Protein AF-A0AAU5F6V3-F1 (afdb_monomer_lite)

pLDDT: mean 85.19, std 13.19, range [44.62, 97.62]

Sequence (241 aa):
MAASSRTREIYILALTTLASCAGSVGLTLALTSLPVVQSTATGNAGQAYGAAAAATSVVVLVYLARTFRHQGDEARLHREALQAQTAELSLQRKALEAQMAEITLQRETSQNQHKTTQRSAEAAVRARHIKLAEMAIDDPLLMQCWPDHETGTSADRRKQYMYCNLIISHHCMCHELGYFTDEEVEASLCHLFSNEIVRSFWEGTRAARARTTPHGGTMRKFYEIVELAYLRQLRGEGVAG

Radius of gyration: 52.52 Å; chains: 1; bounding box: 104×44×126 Å

Secondary structure (DSSP, 8-state):
--HHHHHHHHHHHHHHHHHHHHHHHHHHHHHHT-HHHHSS-SHHHHHHHHHHHHHHHHHHHHHHHHHHHHHHHHHHHHHHHHHHHHHHHHHHHHHHHHHHHHHHHHHHHHHHHHHHHHHHHHHHHHHHHHHHHHHHHH-HHHHTTSPPSSTT--HHHHHHHHHHHHHHHHHHHHHHTTSS-HHHHHHHHHHHTTSHHHHHHHHHHHHHHHHHS-SSSHHHHHHHHHHHHHHHHHTT-S---

Structure (mmCIF, N/CA/C/O backbone):
data_AF-A0AAU5F6V3-F1
#
_entry.id   AF-A0AAU5F6V3-F1
#
loop_
_atom_site.group_PDB
_atom_site.id
_atom_site.type_symbol
_atom_site.label_atom_id
_atom_site.label_alt_id
_atom_site.label_comp_id
_atom_site.label_asym_id
_atom_site.label_entity_id
_atom_site.label_seq_id
_atom_site.pdbx_PDB_ins_code
_atom_site.Cartn_x
_atom_site.Cartn_y
_atom_site.Cartn_z
_atom_site.occupancy
_atom_site.B_iso_or_equiv
_atom_site.auth_seq_id
_atom_site.auth_comp_id
_atom_site.auth_asym_id
_atom_site.auth_atom_id
_atom_site.pdbx_PDB_model_num
ATOM 1 N N . MET A 1 1 ? 26.935 -24.476 -51.915 1.00 49.41 1 MET A N 1
ATOM 2 C CA . MET A 1 1 ? 27.272 -24.176 -53.330 1.00 49.41 1 MET A CA 1
ATOM 3 C C . MET A 1 1 ? 28.104 -22.894 -53.534 1.00 49.41 1 MET A C 1
ATOM 5 O O . MET A 1 1 ? 28.439 -22.601 -54.670 1.00 49.41 1 MET A O 1
ATOM 9 N N . ALA A 1 2 ? 28.519 -22.158 -52.489 1.00 48.25 2 ALA A N 1
ATOM 10 C CA . ALA A 1 2 ? 29.306 -20.917 -52.635 1.00 48.25 2 ALA A CA 1
ATOM 11 C C . ALA A 1 2 ? 30.830 -21.116 -52.832 1.00 48.25 2 ALA A C 1
ATOM 13 O O . ALA A 1 2 ? 31.514 -20.211 -53.304 1.00 48.25 2 ALA A O 1
ATOM 14 N N . ALA A 1 3 ? 31.370 -22.296 -52.499 1.00 48.00 3 ALA A N 1
ATOM 15 C CA . ALA A 1 3 ? 32.811 -22.557 -52.559 1.00 48.00 3 ALA A CA 1
ATOM 16 C C . ALA A 1 3 ? 33.359 -22.609 -53.999 1.00 48.00 3 ALA A C 1
ATOM 18 O O . ALA A 1 3 ? 34.437 -22.082 -54.247 1.00 48.00 3 ALA A O 1
ATOM 19 N N . SER A 1 4 ? 32.606 -23.156 -54.967 1.00 58.69 4 SER A N 1
ATOM 20 C CA . SER A 1 4 ? 33.106 -23.322 -56.345 1.00 58.69 4 SER A CA 1
ATOM 21 C C . SER A 1 4 ? 33.231 -22.003 -57.116 1.00 58.69 4 SER A C 1
ATOM 23 O O . SER A 1 4 ? 34.066 -21.898 -58.013 1.00 58.69 4 SER A O 1
ATOM 25 N N . SER A 1 5 ? 32.458 -20.975 -56.742 1.00 62.38 5 SER A N 1
ATOM 26 C CA . SER A 1 5 ? 32.531 -19.643 -57.357 1.00 62.38 5 SER A CA 1
ATOM 27 C C . SER A 1 5 ? 33.830 -18.922 -56.997 1.00 62.38 5 SER A C 1
ATOM 29 O O . SER A 1 5 ? 34.519 -18.437 -57.890 1.00 62.38 5 SER A O 1
ATOM 31 N N . ARG A 1 6 ? 34.223 -18.926 -55.712 1.00 65.62 6 ARG A N 1
ATOM 32 C CA . ARG A 1 6 ? 35.489 -18.309 -55.270 1.00 65.62 6 ARG A CA 1
ATOM 33 C C . ARG A 1 6 ? 36.699 -19.023 -55.853 1.00 65.62 6 ARG A C 1
ATOM 35 O O . ARG A 1 6 ? 37.634 -18.368 -56.295 1.00 65.62 6 ARG A O 1
ATOM 42 N N . THR A 1 7 ? 36.678 -20.356 -55.908 1.00 72.38 7 THR A N 1
ATOM 43 C CA . THR A 1 7 ? 37.781 -21.122 -56.507 1.00 72.38 7 THR A CA 1
ATOM 44 C C . THR A 1 7 ? 37.938 -20.798 -57.990 1.00 72.38 7 THR A C 1
ATOM 46 O O . THR A 1 7 ? 39.056 -20.630 -58.464 1.00 72.38 7 THR A O 1
ATOM 49 N N . ARG A 1 8 ? 36.826 -20.642 -58.719 1.00 70.12 8 ARG A N 1
ATOM 50 C CA . ARG A 1 8 ? 36.834 -20.269 -60.137 1.00 70.12 8 ARG A CA 1
ATOM 51 C C . ARG A 1 8 ? 37.329 -18.838 -60.360 1.00 70.12 8 ARG A C 1
ATOM 53 O O . ARG A 1 8 ? 38.094 -18.617 -61.292 1.00 70.12 8 ARG A O 1
ATOM 60 N N . GLU A 1 9 ? 36.953 -17.889 -59.506 1.00 72.44 9 GLU A N 1
ATOM 61 C CA . GLU A 1 9 ? 37.461 -16.512 -59.578 1.00 72.44 9 GLU A CA 1
ATOM 62 C C . GLU A 1 9 ? 38.963 -16.431 -59.296 1.00 72.44 9 GLU A C 1
ATOM 64 O O . GLU A 1 9 ? 39.685 -15.789 -60.057 1.00 72.44 9 GLU A O 1
ATOM 69 N N . ILE A 1 10 ? 39.451 -17.147 -58.278 1.00 73.69 10 ILE A N 1
ATOM 70 C CA . ILE A 1 10 ? 40.886 -17.242 -57.970 1.00 73.69 10 ILE A CA 1
ATOM 71 C C . ILE A 1 10 ? 41.649 -17.864 -59.145 1.00 73.69 10 ILE A C 1
ATOM 73 O O . ILE A 1 10 ? 42.718 -17.381 -59.510 1.00 73.69 10 ILE A O 1
ATOM 77 N N . TYR A 1 11 ? 41.091 -18.901 -59.776 1.00 77.00 11 TYR A N 1
ATOM 78 C CA . TYR A 1 11 ? 41.731 -19.574 -60.906 1.00 77.00 11 TYR A CA 1
ATOM 79 C C . TYR A 1 11 ? 41.810 -18.679 -62.147 1.00 77.00 11 TYR A C 1
ATOM 81 O O . TYR A 1 11 ? 42.851 -18.610 -62.795 1.00 77.00 11 TYR A O 1
ATOM 89 N N . ILE A 1 12 ? 40.734 -17.946 -62.453 1.00 75.25 12 ILE A N 1
ATOM 90 C CA . ILE A 1 12 ? 40.713 -16.979 -63.557 1.00 75.25 12 ILE A CA 1
ATOM 91 C C . ILE A 1 12 ? 41.728 -15.861 -63.294 1.00 75.25 12 ILE A C 1
ATOM 93 O O . ILE A 1 12 ? 42.479 -15.508 -64.197 1.00 75.25 12 ILE A O 1
ATOM 97 N N . LEU A 1 13 ? 41.811 -15.363 -62.057 1.00 68.62 13 LEU A N 1
ATOM 98 C CA . LEU A 1 13 ? 42.765 -14.323 -61.665 1.00 68.62 13 LEU A CA 1
ATOM 99 C C . LEU A 1 13 ? 44.224 -14.779 -61.750 1.00 68.62 13 LEU A C 1
ATOM 101 O O . LEU A 1 13 ? 45.073 -14.047 -62.266 1.00 68.62 13 LEU A O 1
ATOM 105 N N . ALA A 1 14 ? 44.519 -15.994 -61.287 1.00 74.19 14 ALA A N 1
ATOM 106 C CA . ALA A 1 14 ? 45.847 -16.583 -61.400 1.00 74.19 14 ALA A CA 1
ATOM 107 C C . ALA A 1 14 ? 46.248 -16.748 -62.872 1.00 74.19 14 ALA A C 1
ATOM 109 O O . ALA A 1 14 ? 47.355 -16.370 -63.255 1.00 74.19 14 ALA A O 1
ATOM 110 N N . LEU A 1 15 ? 45.325 -17.227 -63.711 1.00 76.94 15 LEU A N 1
ATOM 111 C CA . LEU A 1 15 ? 45.556 -17.429 -65.138 1.00 76.94 15 LEU A CA 1
ATOM 112 C C . LEU A 1 15 ? 45.794 -16.104 -65.877 1.00 76.94 15 LEU A C 1
ATOM 114 O O . LEU A 1 15 ? 46.731 -16.010 -66.665 1.00 76.94 15 LEU A O 1
ATOM 118 N N . THR A 1 16 ? 45.000 -15.062 -65.607 1.00 73.56 16 THR A N 1
ATOM 119 C CA . THR A 1 16 ? 45.182 -13.747 -66.246 1.00 73.56 16 THR A CA 1
ATOM 120 C C . THR A 1 16 ? 46.477 -13.071 -65.810 1.00 73.56 16 THR A C 1
ATOM 122 O O . THR A 1 16 ? 47.137 -12.430 -66.624 1.00 73.56 16 THR A O 1
ATOM 125 N N . THR A 1 17 ? 46.875 -13.245 -64.547 1.00 72.50 17 THR A N 1
ATOM 126 C CA . THR A 1 17 ? 48.132 -12.690 -64.024 1.00 72.50 17 THR A CA 1
ATOM 127 C C . THR A 1 17 ? 49.332 -13.410 -64.635 1.00 72.50 17 THR A C 1
ATOM 129 O O . THR A 1 17 ? 50.237 -12.760 -65.150 1.00 72.50 17 THR A O 1
ATOM 132 N N . LEU A 1 18 ? 49.302 -14.747 -64.683 1.00 76.75 18 LEU A N 1
ATOM 133 C CA . LEU A 1 18 ? 50.328 -15.554 -65.348 1.00 76.75 18 LEU A CA 1
ATOM 134 C C . LEU A 1 18 ? 50.429 -15.239 -66.841 1.00 76.75 18 LEU A C 1
ATOM 136 O O . LEU A 1 18 ? 51.535 -15.078 -67.345 1.00 76.75 18 LEU A O 1
ATOM 140 N N . ALA A 1 19 ? 49.300 -15.090 -67.537 1.00 73.50 19 ALA A N 1
ATOM 141 C CA . ALA A 1 19 ? 49.282 -14.717 -68.948 1.00 73.50 19 ALA A CA 1
ATOM 142 C C . ALA A 1 19 ? 49.849 -13.307 -69.177 1.00 73.50 19 ALA A C 1
ATOM 144 O O . ALA A 1 19 ? 50.599 -13.100 -70.127 1.00 73.50 19 ALA A O 1
ATOM 145 N N . SER A 1 20 ? 49.559 -12.350 -68.290 1.00 69.62 20 SER A N 1
ATOM 146 C CA . SER A 1 20 ? 50.124 -10.998 -68.366 1.00 69.62 20 SER A CA 1
ATOM 147 C C . SER A 1 20 ? 51.629 -10.979 -68.079 1.00 69.62 20 SER A C 1
ATOM 149 O O . SER A 1 20 ? 52.356 -10.252 -68.752 1.00 69.62 20 SER A O 1
ATOM 151 N N . CYS A 1 21 ? 52.108 -11.769 -67.112 1.00 70.50 21 CYS A N 1
ATOM 152 C CA . CYS A 1 21 ? 53.537 -11.909 -66.813 1.00 70.50 21 CYS A CA 1
ATOM 153 C C . CYS A 1 21 ? 54.284 -12.638 -67.939 1.00 70.50 21 CYS A C 1
ATOM 155 O O . CYS A 1 21 ? 55.361 -12.216 -68.345 1.00 70.50 21 CYS A O 1
ATOM 157 N N . ALA A 1 22 ? 53.706 -13.707 -68.486 1.00 73.69 22 ALA A N 1
ATOM 158 C CA . ALA A 1 22 ? 54.277 -14.422 -69.623 1.00 73.69 22 ALA A CA 1
ATOM 159 C C . ALA A 1 22 ? 54.278 -13.550 -70.887 1.00 73.69 22 ALA A C 1
ATOM 161 O O . ALA A 1 22 ? 55.249 -13.559 -71.637 1.00 73.69 22 ALA A O 1
ATOM 162 N N . GLY A 1 23 ? 53.226 -12.753 -71.094 1.00 71.06 23 GLY A N 1
ATOM 163 C CA . GLY A 1 23 ? 53.129 -11.791 -72.187 1.00 71.06 23 GLY A CA 1
ATOM 164 C C . GLY A 1 23 ? 54.165 -10.673 -72.082 1.00 71.06 23 GLY A C 1
ATOM 165 O O . GLY A 1 23 ? 54.797 -10.348 -73.082 1.00 71.06 23 GLY A O 1
ATOM 166 N N . SER A 1 24 ? 54.407 -10.122 -70.888 1.00 66.12 24 SER A N 1
ATOM 167 C CA 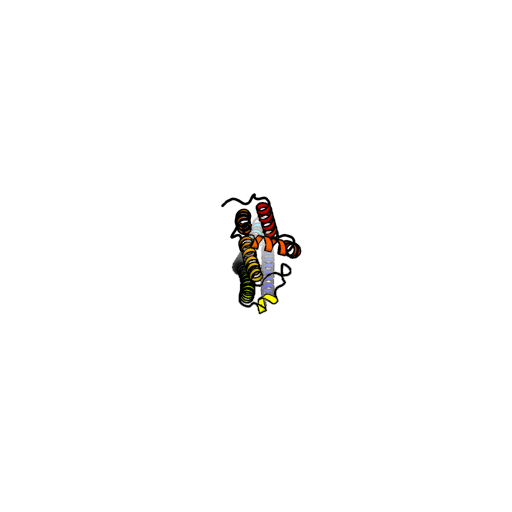. SER A 1 24 ? 55.431 -9.086 -70.699 1.00 66.12 24 SER A CA 1
ATOM 168 C C . SER A 1 24 ? 56.848 -9.635 -70.863 1.00 66.12 24 SER A C 1
ATOM 170 O O . SER A 1 24 ? 57.672 -9.002 -71.523 1.00 66.12 24 SER A O 1
ATOM 172 N N . VAL A 1 25 ? 57.126 -10.835 -70.344 1.00 71.31 25 VAL A N 1
ATOM 173 C CA . VAL A 1 25 ? 58.413 -11.525 -70.531 1.00 71.31 25 VAL A CA 1
ATOM 174 C C . VAL A 1 25 ? 58.622 -11.897 -71.999 1.00 71.31 25 VAL A C 1
ATOM 176 O O . VAL A 1 25 ? 59.688 -11.633 -72.547 1.00 71.31 25 VAL A O 1
ATOM 179 N N . GLY A 1 26 ? 57.599 -12.439 -72.662 1.00 72.19 26 GLY A N 1
ATOM 180 C CA . GLY A 1 26 ? 57.640 -12.798 -74.079 1.00 72.19 26 GLY A CA 1
ATOM 181 C C . GLY A 1 26 ? 57.834 -11.586 -74.988 1.00 72.19 26 GLY A C 1
ATOM 182 O O . GLY A 1 26 ? 58.654 -11.634 -75.899 1.00 72.19 26 GLY A O 1
ATOM 183 N N . LEU A 1 27 ? 57.154 -10.473 -74.702 1.00 67.94 27 LEU A N 1
ATOM 184 C CA . LEU A 1 27 ? 57.324 -9.214 -75.427 1.00 67.94 27 LEU A CA 1
ATOM 185 C C . LEU A 1 27 ? 58.722 -8.622 -75.204 1.00 67.94 27 LEU A C 1
ATOM 187 O O . LEU A 1 27 ? 59.348 -8.163 -76.154 1.00 67.94 27 LEU A O 1
ATOM 191 N N . THR A 1 28 ? 59.240 -8.686 -73.973 1.00 66.94 28 THR A N 1
ATOM 192 C CA . THR A 1 28 ? 60.604 -8.237 -73.650 1.00 66.94 28 THR A CA 1
ATOM 193 C C . THR A 1 28 ? 61.642 -9.073 -74.403 1.00 66.94 28 THR A C 1
ATOM 195 O O . THR A 1 28 ? 62.516 -8.515 -75.061 1.00 66.94 28 THR A O 1
ATOM 198 N N . LEU A 1 29 ? 61.504 -10.403 -74.391 1.00 67.00 29 LEU A N 1
ATOM 199 C CA . LEU A 1 29 ? 62.387 -11.318 -75.118 1.00 67.00 29 LEU A CA 1
ATOM 200 C C . LEU A 1 29 ? 62.318 -11.097 -76.636 1.00 67.00 29 LEU A C 1
ATOM 202 O O . LEU A 1 29 ? 63.359 -10.970 -77.283 1.00 67.00 29 LEU A O 1
ATOM 206 N N . ALA A 1 30 ? 61.113 -10.967 -77.198 1.00 66.25 30 ALA A N 1
ATOM 207 C CA . ALA A 1 30 ? 60.911 -10.697 -78.619 1.00 66.25 30 ALA A CA 1
ATOM 208 C C . ALA A 1 30 ? 61.572 -9.377 -79.046 1.00 66.25 30 ALA A C 1
ATOM 210 O O . ALA A 1 30 ? 62.308 -9.349 -80.033 1.00 66.25 30 ALA A O 1
ATOM 211 N N . LEU A 1 31 ? 61.401 -8.307 -78.263 1.00 60.41 31 LEU A N 1
ATOM 212 C CA . LEU A 1 31 ? 62.012 -7.003 -78.533 1.00 60.41 31 LEU A CA 1
ATOM 213 C C . LEU A 1 31 ? 63.547 -7.031 -78.421 1.00 60.41 31 LEU A C 1
ATOM 215 O O . LEU A 1 31 ? 64.216 -6.354 -79.198 1.00 60.41 31 LEU A O 1
ATOM 219 N N . THR A 1 32 ? 64.122 -7.847 -77.526 1.00 63.75 32 THR A N 1
ATOM 220 C CA . THR A 1 32 ? 65.589 -8.016 -77.413 1.00 63.75 32 THR A CA 1
ATOM 221 C C . THR A 1 32 ? 66.213 -8.890 -78.504 1.00 63.75 32 THR A C 1
ATOM 223 O O . THR A 1 32 ? 67.419 -8.808 -78.734 1.00 63.75 32 THR A O 1
ATOM 226 N N . SER A 1 33 ? 65.407 -9.713 -79.182 1.00 63.00 33 SER A N 1
ATOM 227 C CA . SER A 1 33 ? 65.861 -10.630 -80.238 1.00 63.00 33 SER A CA 1
ATOM 228 C C . SER A 1 33 ? 65.895 -10.010 -81.643 1.00 63.00 33 SER A C 1
ATOM 230 O O . SER A 1 33 ? 66.400 -10.632 -82.575 1.00 63.00 33 SER A O 1
ATOM 232 N N . LEU A 1 34 ? 65.388 -8.780 -81.812 1.00 62.56 34 LEU A N 1
ATOM 233 C CA . LEU A 1 34 ? 65.389 -8.076 -83.095 1.00 62.56 34 LEU A CA 1
ATOM 234 C C . LEU A 1 34 ? 66.753 -7.397 -83.357 1.00 62.56 34 LEU A C 1
ATOM 236 O O . LEU A 1 34 ? 67.140 -6.490 -82.614 1.00 62.56 34 LEU A O 1
ATOM 240 N N . PRO A 1 35 ? 67.468 -7.747 -84.445 1.00 55.09 35 PRO A N 1
ATOM 241 C CA . PRO A 1 35 ? 68.826 -7.255 -84.713 1.00 55.09 35 PRO A CA 1
ATOM 242 C C . PRO A 1 35 ? 68.909 -5.740 -84.989 1.00 55.09 35 PRO A C 1
ATOM 244 O O . PRO A 1 35 ? 69.965 -5.143 -84.808 1.00 55.09 35 PRO A O 1
ATOM 247 N N . VAL A 1 36 ? 67.791 -5.091 -85.343 1.00 54.03 36 VAL A N 1
ATOM 248 C CA . VAL A 1 36 ? 67.688 -3.626 -85.530 1.00 54.03 36 VAL A CA 1
ATOM 249 C C . VAL A 1 36 ? 67.822 -2.848 -84.210 1.00 54.03 36 VAL A C 1
ATOM 251 O O . VAL A 1 36 ? 68.234 -1.693 -84.214 1.00 54.03 36 VAL A O 1
ATOM 254 N N . VAL A 1 37 ? 67.517 -3.466 -83.063 1.00 52.56 37 VAL A N 1
ATOM 255 C CA . VAL A 1 37 ? 67.597 -2.811 -81.742 1.00 52.56 37 VAL A CA 1
ATOM 256 C C . VAL A 1 37 ? 69.012 -2.887 -81.156 1.00 52.56 37 VAL A C 1
ATOM 258 O O . VAL A 1 37 ? 69.401 -2.023 -80.374 1.00 52.56 37 VAL A O 1
ATOM 261 N N . GLN A 1 38 ? 69.810 -3.880 -81.561 1.00 55.75 38 GLN A N 1
ATOM 262 C CA . GLN A 1 38 ? 71.174 -4.075 -81.058 1.00 55.75 38 GLN A CA 1
ATOM 263 C C . GLN A 1 38 ? 72.212 -3.150 -81.719 1.00 55.75 38 GLN A C 1
ATOM 265 O O . GLN A 1 38 ? 73.246 -2.888 -81.109 1.00 55.75 38 GLN A O 1
ATOM 270 N N . SER A 1 39 ? 71.958 -2.626 -82.929 1.00 53.47 39 SER A N 1
ATOM 271 C CA . SER A 1 39 ? 72.959 -1.853 -83.690 1.00 53.47 39 SER A CA 1
ATOM 272 C C . SER A 1 39 ? 72.880 -0.328 -83.534 1.00 53.47 39 SER A C 1
ATOM 274 O O . SER A 1 39 ? 73.741 0.375 -84.057 1.00 53.47 39 SER A O 1
ATOM 276 N N . THR A 1 40 ? 71.887 0.214 -82.823 1.00 46.09 40 THR A N 1
ATOM 277 C CA . THR A 1 40 ? 71.753 1.663 -82.579 1.00 46.09 40 THR A CA 1
ATOM 278 C C . THR A 1 40 ? 71.613 1.958 -81.091 1.00 46.09 40 THR A C 1
ATOM 280 O O . THR A 1 40 ? 70.584 1.671 -80.485 1.00 46.09 40 THR A O 1
ATOM 283 N N . ALA A 1 41 ? 72.688 2.525 -80.538 1.00 50.91 41 ALA A N 1
ATOM 284 C CA . ALA A 1 41 ? 72.817 3.260 -79.281 1.00 50.91 41 ALA A CA 1
ATOM 285 C C . ALA A 1 41 ? 71.529 3.440 -78.448 1.00 50.91 41 ALA A C 1
ATOM 287 O O . ALA A 1 41 ? 70.650 4.197 -78.844 1.00 50.91 41 ALA A O 1
ATOM 288 N N . THR A 1 42 ? 71.480 2.765 -77.289 1.00 55.16 42 THR A N 1
ATOM 289 C CA . THR A 1 42 ? 70.898 3.137 -75.968 1.00 55.16 42 THR A CA 1
ATOM 290 C C . THR A 1 42 ? 69.495 3.777 -75.832 1.00 55.16 42 THR A C 1
ATOM 292 O O . THR A 1 42 ? 68.891 3.615 -74.775 1.00 55.16 42 THR A O 1
ATOM 295 N N . GLY A 1 43 ? 68.914 4.433 -76.839 1.00 55.47 43 GLY A N 1
ATOM 296 C CA . GLY A 1 43 ? 67.607 5.103 -76.784 1.00 55.47 43 GLY A CA 1
ATOM 297 C C . GLY A 1 43 ? 66.394 4.190 -77.013 1.00 55.47 43 GLY A C 1
ATOM 298 O O . GLY A 1 43 ? 65.357 4.382 -76.381 1.00 55.47 43 GLY A O 1
ATOM 299 N N . ASN A 1 44 ? 66.515 3.153 -77.851 1.00 60.41 44 ASN A N 1
ATOM 300 C CA . ASN A 1 44 ? 65.373 2.300 -78.231 1.00 60.41 44 ASN A CA 1
ATOM 301 C C . ASN A 1 44 ? 65.016 1.233 -77.179 1.00 60.41 44 ASN A C 1
ATOM 303 O O . ASN A 1 44 ? 63.846 0.886 -77.019 1.00 60.41 44 ASN A O 1
ATOM 307 N N . ALA A 1 45 ? 65.993 0.751 -76.404 1.00 62.16 45 ALA A N 1
ATOM 308 C CA . ALA A 1 45 ? 65.738 -0.190 -75.311 1.00 62.16 45 ALA A CA 1
ATOM 309 C C . ALA A 1 45 ? 64.874 0.447 -74.206 1.00 62.16 45 ALA A C 1
ATOM 311 O O . ALA A 1 45 ? 63.937 -0.179 -73.714 1.00 62.16 45 ALA A O 1
ATOM 312 N N . GLY A 1 46 ? 65.123 1.719 -73.870 1.00 63.97 46 GLY A N 1
ATOM 313 C CA . GLY A 1 46 ? 64.326 2.457 -72.886 1.00 63.97 46 GLY A CA 1
ATOM 314 C C . GLY A 1 46 ? 62.852 2.598 -73.282 1.00 63.97 46 GLY A C 1
ATOM 315 O O . GLY A 1 46 ? 61.975 2.479 -72.429 1.00 63.97 46 GLY A O 1
ATOM 316 N N . GLN A 1 47 ? 62.560 2.769 -74.576 1.00 70.19 47 GLN A N 1
ATOM 317 C CA . GLN A 1 47 ? 61.184 2.847 -75.080 1.00 70.19 47 GLN A CA 1
ATOM 318 C C . GLN A 1 47 ? 60.452 1.499 -75.007 1.00 70.19 47 GLN A C 1
ATOM 320 O O . GLN A 1 47 ? 59.287 1.461 -74.616 1.00 70.19 47 GLN A O 1
ATOM 325 N N . ALA A 1 48 ? 61.136 0.391 -75.311 1.00 71.56 48 ALA A N 1
ATOM 326 C CA . ALA A 1 48 ? 60.586 -0.959 -75.180 1.00 71.56 48 ALA A CA 1
ATOM 327 C C . ALA A 1 48 ? 60.244 -1.310 -73.720 1.00 71.56 48 ALA A C 1
ATOM 329 O O . ALA A 1 48 ? 59.136 -1.768 -73.433 1.00 71.56 48 ALA A O 1
ATOM 330 N N . TYR A 1 49 ? 61.158 -1.031 -72.784 1.00 72.94 49 TYR A N 1
ATOM 331 C CA . TYR A 1 49 ? 60.899 -1.223 -71.353 1.00 72.94 49 TYR A CA 1
ATOM 332 C C . TYR A 1 49 ? 59.796 -0.291 -70.836 1.00 72.94 49 TYR A C 1
ATOM 334 O O . TYR A 1 49 ? 58.947 -0.726 -70.059 1.00 72.94 49 TYR A O 1
ATOM 342 N N . GLY A 1 50 ? 59.750 0.960 -71.308 1.00 74.25 50 GLY A N 1
ATOM 343 C CA . GLY A 1 50 ? 58.676 1.903 -70.990 1.00 74.25 50 GLY A CA 1
ATOM 344 C C . GLY A 1 50 ? 57.302 1.426 -71.472 1.00 74.25 50 GLY A C 1
ATOM 345 O O . GLY A 1 50 ? 56.332 1.494 -70.719 1.00 74.25 50 GLY A O 1
ATOM 346 N N . ALA A 1 51 ? 57.218 0.871 -72.686 1.00 75.25 51 ALA A N 1
ATOM 347 C CA . ALA A 1 51 ? 55.981 0.317 -73.236 1.00 75.25 51 ALA A CA 1
ATOM 348 C C . ALA A 1 51 ? 55.511 -0.934 -72.472 1.00 75.25 51 ALA A C 1
ATOM 350 O O . ALA A 1 51 ? 54.327 -1.056 -72.154 1.00 75.25 51 ALA A O 1
ATOM 351 N N . ALA A 1 52 ? 56.430 -1.837 -72.116 1.00 73.94 52 ALA A N 1
ATOM 352 C CA . ALA A 1 52 ? 56.112 -3.019 -71.314 1.00 73.94 52 ALA A CA 1
ATOM 353 C C . ALA A 1 52 ? 55.649 -2.647 -69.891 1.00 73.94 52 ALA A C 1
ATOM 355 O O . ALA A 1 52 ? 54.656 -3.192 -69.407 1.00 73.94 52 ALA A O 1
ATOM 356 N N . ALA A 1 53 ? 56.313 -1.683 -69.244 1.00 77.06 53 ALA A N 1
ATOM 357 C CA . ALA A 1 53 ? 55.925 -1.171 -67.928 1.00 77.06 53 ALA A CA 1
ATOM 358 C C . ALA A 1 53 ? 54.575 -0.432 -67.952 1.00 77.06 53 ALA A C 1
ATOM 360 O O . ALA A 1 53 ? 53.787 -0.536 -67.009 1.00 77.06 53 ALA A O 1
ATOM 361 N N . ALA A 1 54 ? 54.270 0.285 -69.038 1.00 78.69 54 ALA A N 1
ATOM 362 C CA . ALA A 1 54 ? 52.966 0.912 -69.229 1.00 78.69 54 ALA A CA 1
ATOM 363 C C . ALA A 1 54 ? 51.854 -0.140 -69.372 1.00 78.69 54 ALA A C 1
ATOM 365 O O . ALA A 1 54 ? 50.816 -0.028 -68.720 1.00 78.69 54 ALA A O 1
ATOM 366 N N . ALA A 1 55 ? 52.083 -1.200 -70.155 1.00 77.00 55 ALA A N 1
ATOM 367 C CA . ALA A 1 55 ? 51.109 -2.274 -70.341 1.00 77.00 55 ALA A CA 1
ATOM 368 C C . ALA A 1 55 ? 50.798 -3.020 -69.030 1.00 77.00 55 ALA A C 1
ATOM 370 O O . ALA A 1 55 ? 49.631 -3.255 -68.715 1.00 77.00 55 ALA A O 1
ATOM 371 N N . THR A 1 56 ? 51.814 -3.339 -68.222 1.00 80.00 56 THR A N 1
ATOM 372 C CA . THR A 1 56 ? 51.605 -3.987 -66.916 1.00 80.00 56 THR A CA 1
ATOM 373 C C . THR A 1 56 ? 50.924 -3.058 -65.912 1.00 80.00 56 THR A C 1
ATOM 375 O O . THR A 1 56 ? 50.035 -3.499 -65.184 1.00 80.00 56 THR A O 1
ATOM 378 N N . SER A 1 57 ? 51.260 -1.764 -65.916 1.00 83.94 57 SER A N 1
ATOM 379 C CA . SER A 1 57 ? 50.606 -0.763 -65.061 1.00 83.94 57 SER A CA 1
ATOM 380 C C . SER A 1 57 ? 49.111 -0.647 -65.358 1.00 83.94 57 SER A C 1
ATOM 382 O O . SER A 1 57 ? 48.303 -0.588 -64.433 1.00 83.94 57 SER A O 1
ATOM 384 N N . VAL A 1 58 ? 48.718 -0.686 -66.636 1.00 84.38 58 VAL A N 1
ATOM 385 C CA . VAL A 1 58 ? 47.301 -0.677 -67.037 1.00 84.38 58 VAL A CA 1
ATOM 386 C C . VAL A 1 58 ? 46.563 -1.902 -66.493 1.00 84.38 58 VAL A C 1
ATOM 388 O O . VAL A 1 58 ? 45.475 -1.760 -65.935 1.00 84.38 58 VAL A O 1
ATOM 391 N N . VAL A 1 59 ? 47.155 -3.097 -66.582 1.00 81.69 59 VAL A N 1
ATOM 392 C CA . VAL A 1 59 ? 46.551 -4.330 -66.043 1.00 81.69 59 VAL A CA 1
ATOM 393 C C . VAL A 1 59 ? 46.3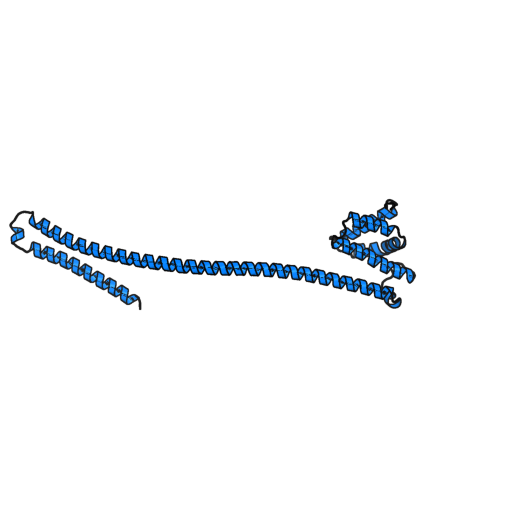89 -4.254 -64.521 1.00 81.69 59 VAL A C 1
ATOM 395 O O . VAL A 1 59 ? 45.320 -4.580 -63.999 1.00 81.69 59 VAL A O 1
ATOM 398 N N . VAL A 1 60 ? 47.408 -3.766 -63.807 1.00 85.94 60 VAL A N 1
ATOM 399 C CA . VAL A 1 60 ? 47.354 -3.569 -62.348 1.00 85.94 60 VAL A CA 1
ATOM 400 C C . VAL A 1 60 ? 46.264 -2.566 -61.966 1.00 85.94 60 VAL A C 1
ATOM 402 O O . VAL A 1 60 ? 45.495 -2.829 -61.042 1.00 85.94 60 VAL A O 1
ATOM 405 N N . LEU A 1 61 ? 46.131 -1.452 -62.691 1.00 88.44 61 LEU A N 1
ATOM 406 C CA . LEU A 1 61 ? 45.092 -0.452 -62.432 1.00 88.44 61 LEU A CA 1
ATOM 407 C C . LEU A 1 61 ? 43.681 -0.999 -62.667 1.00 88.44 61 LEU A C 1
ATOM 409 O O . LEU A 1 61 ? 42.793 -0.741 -61.857 1.00 88.44 61 LEU A O 1
ATOM 413 N N . VAL A 1 62 ? 43.467 -1.793 -63.721 1.00 86.50 62 VAL A N 1
ATOM 414 C CA . VAL A 1 62 ? 42.175 -2.457 -63.970 1.00 86.50 62 VAL A CA 1
ATOM 415 C C . VAL A 1 62 ? 41.841 -3.436 -62.840 1.00 86.50 62 VAL A C 1
ATOM 417 O O . VAL A 1 62 ? 40.698 -3.475 -62.375 1.00 86.50 62 VAL A O 1
ATOM 420 N N . TYR A 1 63 ? 42.828 -4.192 -62.356 1.00 84.88 63 TYR A N 1
ATOM 421 C CA . TYR A 1 63 ? 42.646 -5.113 -61.236 1.00 84.88 63 TYR A CA 1
ATOM 422 C C . TYR A 1 63 ? 42.335 -4.386 -59.921 1.00 84.88 63 TYR A C 1
ATOM 424 O O . TYR A 1 63 ? 41.388 -4.753 -59.220 1.00 84.88 63 TYR A O 1
ATOM 432 N N . LEU A 1 64 ? 43.074 -3.321 -59.605 1.00 91.88 64 LEU A N 1
ATOM 433 C CA . LEU A 1 64 ? 42.812 -2.482 -58.435 1.00 91.88 64 LEU A CA 1
ATOM 434 C C . LEU A 1 64 ? 41.426 -1.841 -58.522 1.00 91.88 64 LEU A C 1
ATOM 436 O O . LEU A 1 64 ? 40.662 -1.919 -57.565 1.00 91.88 64 LEU A O 1
ATOM 440 N N . ALA A 1 65 ? 41.048 -1.297 -59.681 1.00 90.50 65 ALA A N 1
ATOM 441 C CA . ALA A 1 65 ? 39.721 -0.730 -59.900 1.00 90.50 65 ALA A CA 1
ATOM 442 C C . ALA A 1 65 ? 38.610 -1.773 -59.695 1.00 90.50 65 ALA A C 1
ATOM 444 O O . ALA A 1 65 ? 37.600 -1.482 -59.054 1.00 90.50 65 ALA A O 1
ATOM 445 N N . ARG A 1 66 ? 38.795 -3.007 -60.183 1.00 90.88 66 ARG A N 1
ATOM 446 C CA . ARG A 1 66 ? 37.849 -4.108 -59.947 1.00 90.88 66 ARG A CA 1
ATOM 447 C C . ARG A 1 66 ? 37.766 -4.473 -58.464 1.00 90.88 66 ARG A C 1
ATOM 449 O O . ARG A 1 66 ? 36.663 -4.645 -57.953 1.00 90.88 66 ARG A O 1
ATOM 456 N N . THR A 1 67 ? 38.905 -4.549 -57.782 1.00 90.81 67 THR A N 1
ATOM 457 C CA . THR A 1 67 ? 38.983 -4.883 -56.353 1.00 90.81 67 THR A CA 1
ATOM 458 C C . THR A 1 67 ? 38.308 -3.813 -55.498 1.00 90.81 67 THR A C 1
ATOM 460 O O . THR A 1 67 ? 37.499 -4.150 -54.640 1.00 90.81 67 THR A O 1
ATOM 463 N N . PHE A 1 68 ? 38.533 -2.528 -55.784 1.00 93.44 68 PHE A N 1
ATOM 464 C CA . PHE A 1 68 ? 37.861 -1.430 -55.086 1.00 93.44 68 PHE A CA 1
ATOM 465 C C . PHE A 1 68 ? 36.347 -1.425 -55.313 1.00 93.44 68 PHE A C 1
ATOM 467 O O . PHE A 1 68 ? 35.595 -1.172 -54.375 1.00 93.44 68 PHE A O 1
ATOM 474 N N . ARG A 1 69 ? 35.875 -1.739 -56.528 1.00 90.62 69 ARG A N 1
ATOM 475 C CA . ARG A 1 69 ? 34.430 -1.869 -56.793 1.00 90.62 69 ARG A CA 1
ATOM 476 C C . ARG A 1 69 ? 33.826 -3.036 -56.017 1.00 90.62 69 ARG A C 1
ATOM 478 O O . ARG A 1 69 ? 32.787 -2.862 -55.392 1.00 90.62 69 ARG A O 1
ATOM 485 N N . HIS A 1 70 ? 34.511 -4.178 -55.996 1.00 90.56 70 HIS A N 1
ATOM 486 C CA . HIS A 1 70 ? 34.075 -5.348 -55.238 1.00 90.56 70 HIS A CA 1
ATOM 487 C C . HIS A 1 70 ? 34.013 -5.068 -53.728 1.00 90.56 70 HIS A C 1
ATOM 489 O O . HIS A 1 70 ? 32.985 -5.310 -53.103 1.00 90.56 70 HIS A O 1
ATOM 495 N N . GLN A 1 71 ? 35.060 -4.460 -53.162 1.00 92.00 71 GLN A N 1
ATOM 496 C CA . GLN A 1 71 ? 35.084 -4.039 -51.757 1.00 92.00 71 GLN A CA 1
ATOM 497 C C . GLN A 1 71 ? 34.003 -2.995 -51.444 1.00 92.00 71 GLN A C 1
ATOM 499 O O . GLN A 1 71 ? 33.409 -3.018 -50.368 1.00 92.00 71 GLN A O 1
ATOM 504 N N . GLY A 1 72 ? 33.719 -2.088 -52.384 1.00 93.81 72 GLY A N 1
ATOM 505 C CA . GLY A 1 72 ? 32.646 -1.105 -52.253 1.00 93.81 72 GLY A CA 1
ATOM 506 C C . GLY A 1 72 ? 31.259 -1.745 -52.165 1.00 93.81 72 GLY A C 1
ATOM 507 O O . GLY A 1 72 ? 30.445 -1.325 -51.339 1.00 93.81 72 GLY A O 1
ATOM 508 N N . ASP A 1 73 ? 31.001 -2.777 -52.973 1.00 93.88 73 ASP A N 1
ATOM 509 C CA . ASP A 1 73 ? 29.747 -3.533 -52.936 1.00 93.88 73 ASP A CA 1
ATOM 510 C C . ASP A 1 73 ? 29.615 -4.361 -51.647 1.00 93.88 73 ASP A C 1
ATOM 512 O O . ASP A 1 73 ? 28.565 -4.304 -51.004 1.00 93.88 73 ASP A O 1
ATOM 516 N N . GLU A 1 74 ? 30.672 -5.049 -51.199 1.00 94.25 74 GLU A N 1
ATOM 517 C CA . GLU A 1 74 ? 30.667 -5.767 -49.911 1.00 94.25 74 GLU A CA 1
ATOM 518 C C . GLU A 1 74 ? 30.420 -4.814 -48.731 1.00 94.25 74 GLU A C 1
ATOM 520 O O . GLU A 1 74 ? 29.576 -5.076 -47.872 1.00 94.25 74 GLU A O 1
ATOM 525 N N . ALA A 1 75 ? 31.084 -3.654 -48.713 1.00 92.62 75 ALA A N 1
ATOM 526 C CA . ALA A 1 75 ? 30.889 -2.643 -47.677 1.00 92.62 75 ALA A CA 1
ATOM 527 C C . ALA A 1 75 ? 29.481 -2.022 -47.700 1.00 92.62 75 ALA A C 1
ATOM 529 O O . ALA A 1 75 ? 29.000 -1.543 -46.667 1.00 92.62 75 ALA A O 1
ATOM 530 N N . ARG A 1 76 ? 28.811 -1.980 -48.859 1.00 95.50 76 ARG A N 1
ATOM 531 C CA . ARG A 1 76 ? 27.403 -1.564 -48.951 1.00 95.50 76 ARG A CA 1
ATOM 532 C C . ARG A 1 76 ? 26.495 -2.628 -48.338 1.00 95.50 76 ARG A C 1
ATOM 534 O O . ARG A 1 76 ? 25.718 -2.294 -47.449 1.00 95.50 76 ARG A O 1
ATOM 541 N N . LEU A 1 77 ? 26.668 -3.891 -48.727 1.00 95.56 77 LEU A N 1
ATOM 542 C CA . LEU A 1 77 ? 25.886 -5.010 -48.191 1.00 95.56 77 LEU A CA 1
ATOM 543 C C . LEU A 1 77 ? 26.041 -5.143 -46.669 1.00 95.56 77 LEU A C 1
ATOM 545 O O . LEU A 1 77 ? 25.055 -5.332 -45.963 1.00 95.56 77 LEU A O 1
ATOM 549 N N . HIS A 1 78 ? 27.254 -4.973 -46.136 1.00 94.75 78 HIS A N 1
ATOM 550 C CA . HIS A 1 78 ? 27.478 -4.979 -44.688 1.00 94.75 78 HIS A CA 1
ATOM 551 C C . HIS A 1 78 ? 26.743 -3.846 -43.969 1.00 94.75 78 HIS A C 1
ATOM 553 O O . HIS A 1 78 ? 26.173 -4.067 -42.902 1.00 94.75 78 HIS A O 1
ATOM 559 N N . ARG A 1 79 ? 26.725 -2.638 -44.544 1.00 96.06 79 ARG A N 1
ATOM 560 C CA . ARG A 1 79 ? 25.986 -1.508 -43.965 1.00 96.06 79 ARG A CA 1
ATOM 561 C C . ARG A 1 79 ? 24.482 -1.753 -43.979 1.00 96.06 79 ARG A C 1
ATOM 563 O O . ARG A 1 79 ? 23.840 -1.499 -42.967 1.00 96.06 79 ARG A O 1
ATOM 570 N N . GLU A 1 80 ? 23.942 -2.282 -45.072 1.00 96.00 80 GLU A N 1
ATOM 571 C CA . GLU A 1 80 ? 22.522 -2.638 -45.178 1.00 96.00 80 GLU A CA 1
ATOM 572 C C . GLU A 1 80 ? 22.138 -3.727 -44.163 1.00 96.00 80 GLU A C 1
ATOM 574 O O . GLU A 1 80 ? 21.133 -3.596 -43.466 1.00 96.00 80 GLU A O 1
ATOM 579 N N . ALA A 1 81 ? 22.975 -4.755 -43.998 1.00 95.75 81 ALA A N 1
ATOM 580 C CA . ALA A 1 81 ? 22.754 -5.807 -43.007 1.00 95.75 81 ALA A CA 1
ATOM 581 C C . ALA A 1 81 ? 22.777 -5.265 -41.566 1.00 95.75 81 ALA A C 1
ATOM 583 O O . ALA A 1 81 ? 21.905 -5.596 -40.764 1.00 95.75 81 ALA A O 1
ATOM 584 N N . LEU A 1 82 ? 23.732 -4.386 -41.242 1.00 96.69 82 LEU A N 1
ATOM 585 C CA . LEU A 1 82 ? 23.794 -3.727 -39.934 1.00 96.69 82 LEU A CA 1
ATOM 586 C C . LEU A 1 82 ? 22.585 -2.811 -39.698 1.00 96.69 82 LEU A C 1
ATOM 588 O O . LEU A 1 82 ? 22.042 -2.774 -38.594 1.00 96.69 82 LEU A O 1
ATOM 592 N N . GLN A 1 83 ? 22.129 -2.087 -40.721 1.00 96.25 83 GLN A N 1
ATOM 593 C CA . GLN A 1 83 ? 20.918 -1.267 -40.641 1.00 96.25 83 GLN A CA 1
ATOM 594 C C . GLN A 1 83 ? 19.667 -2.118 -40.389 1.00 96.25 83 GLN A C 1
ATOM 596 O O . GLN A 1 83 ? 18.857 -1.771 -39.532 1.00 96.25 83 GLN A O 1
ATOM 601 N N . ALA A 1 84 ? 19.532 -3.261 -41.063 1.00 96.06 84 ALA A N 1
ATOM 602 C CA . ALA A 1 84 ? 18.432 -4.189 -40.819 1.00 96.06 84 ALA A CA 1
ATOM 603 C C . ALA A 1 84 ? 18.473 -4.757 -39.388 1.00 96.06 84 ALA A C 1
ATOM 605 O O . ALA A 1 84 ? 17.464 -4.742 -38.685 1.00 96.06 84 ALA A O 1
ATOM 606 N N . GLN A 1 85 ? 19.652 -5.174 -38.919 1.00 96.19 85 GLN A N 1
ATOM 607 C CA . GLN A 1 85 ? 19.824 -5.719 -37.571 1.00 96.19 85 GLN A CA 1
ATOM 608 C C . GLN A 1 85 ? 19.545 -4.673 -36.480 1.00 96.19 85 GLN A C 1
ATOM 610 O O . GLN A 1 85 ? 18.895 -4.964 -35.478 1.00 96.19 85 GLN A O 1
ATOM 615 N N . THR A 1 86 ? 20.010 -3.436 -36.665 1.00 96.25 86 THR A N 1
ATOM 616 C CA . THR A 1 86 ? 19.733 -2.343 -35.718 1.00 96.25 86 THR A CA 1
ATOM 617 C C . THR A 1 86 ? 18.254 -1.971 -35.688 1.00 96.25 86 THR A C 1
ATOM 619 O O . THR A 1 86 ? 17.718 -1.717 -34.607 1.00 96.25 86 THR A O 1
ATOM 622 N N . ALA A 1 87 ? 17.570 -1.998 -36.837 1.00 96.69 87 ALA A N 1
ATOM 623 C CA . ALA A 1 87 ? 16.126 -1.808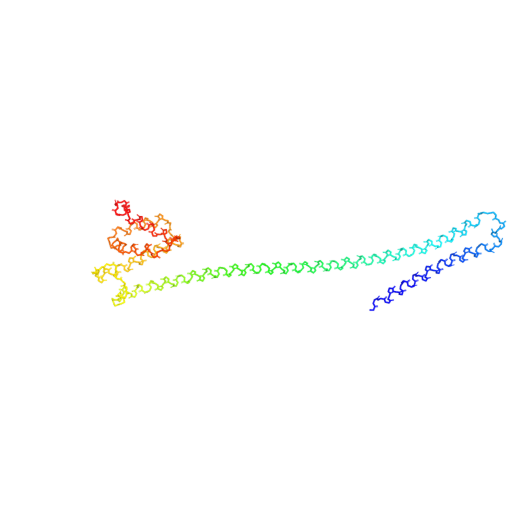 -36.894 1.00 96.69 87 ALA A CA 1
ATOM 624 C C . ALA A 1 87 ? 15.389 -2.908 -36.113 1.00 96.69 87 ALA A C 1
ATOM 626 O O . ALA A 1 87 ? 14.531 -2.591 -35.287 1.00 96.69 87 ALA A O 1
ATOM 627 N N . GLU A 1 88 ? 15.771 -4.175 -36.289 1.00 97.12 88 GLU A N 1
ATOM 628 C CA . GLU A 1 88 ? 15.184 -5.301 -35.554 1.00 97.12 88 GLU A CA 1
ATOM 629 C C . GLU A 1 88 ? 15.393 -5.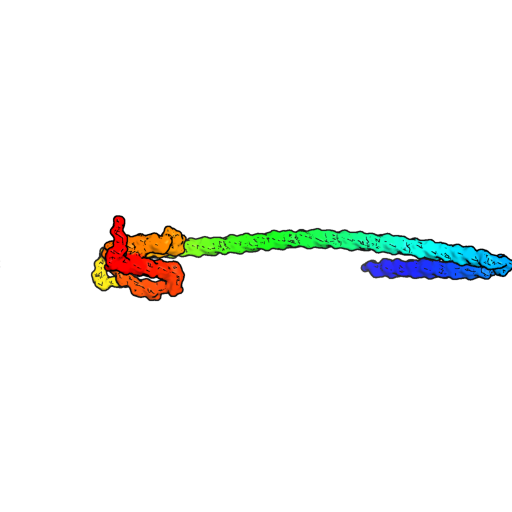176 -34.038 1.00 97.12 88 GLU A C 1
ATOM 631 O O . GLU A 1 88 ? 14.432 -5.251 -33.269 1.00 97.12 88 GLU A O 1
ATOM 636 N N . LEU A 1 89 ? 16.620 -4.888 -33.594 1.00 97.44 89 LEU A N 1
ATOM 637 C CA . LEU A 1 89 ? 16.923 -4.682 -32.174 1.00 97.44 89 LEU A CA 1
ATOM 638 C C . LEU A 1 89 ? 16.141 -3.507 -31.580 1.00 97.44 89 LEU A C 1
ATOM 640 O O . LEU A 1 89 ? 15.712 -3.568 -30.428 1.00 97.44 89 LEU A O 1
ATOM 644 N N . SER A 1 90 ? 15.915 -2.443 -32.357 1.00 96.94 90 SER A N 1
ATOM 645 C CA . SER A 1 90 ? 15.105 -1.310 -31.902 1.00 96.94 90 SER A CA 1
ATOM 646 C C . SER A 1 90 ? 13.646 -1.704 -31.652 1.00 96.94 90 SER A C 1
ATOM 648 O O . SER A 1 90 ? 13.033 -1.217 -30.701 1.00 96.94 90 SER A O 1
ATOM 650 N N . LEU A 1 91 ? 13.097 -2.616 -32.462 1.00 97.62 91 LEU A N 1
ATOM 651 C CA . LEU A 1 91 ? 11.747 -3.146 -32.282 1.00 97.62 91 LEU A CA 1
ATOM 652 C C . LEU A 1 91 ? 11.681 -4.086 -31.079 1.00 97.62 91 LEU A C 1
ATOM 654 O O . LEU A 1 91 ? 10.787 -3.938 -30.248 1.00 97.62 91 LEU A O 1
ATOM 658 N N . GLN A 1 92 ? 12.652 -4.992 -30.940 1.00 97.19 92 GLN A N 1
ATOM 659 C CA . GLN A 1 92 ? 12.746 -5.887 -29.784 1.00 97.19 92 GLN A CA 1
ATOM 660 C C . GLN A 1 92 ? 12.863 -5.104 -28.473 1.00 97.19 92 GLN A C 1
ATOM 662 O O . GLN A 1 92 ? 12.168 -5.408 -27.507 1.00 97.19 92 GLN A O 1
ATOM 667 N N . ARG A 1 93 ? 13.681 -4.045 -28.451 1.00 97.25 93 ARG A N 1
ATOM 668 C CA . ARG A 1 93 ? 13.817 -3.165 -27.288 1.00 97.25 93 ARG A CA 1
ATOM 669 C C . ARG A 1 93 ? 12.493 -2.495 -26.924 1.00 97.25 93 ARG A C 1
ATOM 671 O O . ARG A 1 93 ? 12.117 -2.523 -25.759 1.00 97.25 93 ARG A O 1
ATOM 678 N N . LYS A 1 94 ? 11.765 -1.945 -27.902 1.00 97.06 94 LYS A N 1
ATOM 679 C CA . LYS A 1 94 ? 10.443 -1.340 -27.662 1.00 97.06 94 LYS A CA 1
ATOM 680 C C . LYS A 1 94 ? 9.429 -2.356 -27.138 1.00 97.06 94 LYS A C 1
ATOM 682 O O . LYS A 1 94 ? 8.656 -2.036 -26.242 1.00 97.06 94 LYS A O 1
ATOM 687 N N . ALA A 1 95 ? 9.438 -3.576 -27.676 1.00 97.00 95 ALA A N 1
ATOM 688 C CA . ALA A 1 95 ? 8.569 -4.650 -27.204 1.00 97.00 95 ALA A CA 1
ATOM 689 C C . ALA A 1 95 ? 8.888 -5.036 -25.751 1.00 97.00 95 ALA A C 1
ATOM 691 O O . ALA A 1 95 ? 7.975 -5.192 -24.943 1.00 97.00 95 ALA A O 1
ATOM 692 N N . LEU A 1 96 ? 10.174 -5.121 -25.399 1.00 97.62 96 LEU A N 1
ATOM 693 C CA . LEU A 1 96 ? 10.608 -5.389 -24.030 1.00 97.62 96 LEU A CA 1
ATOM 694 C C . LEU A 1 96 ? 10.222 -4.251 -23.075 1.00 97.62 96 LEU A C 1
ATOM 696 O O . LEU A 1 96 ? 9.711 -4.511 -21.990 1.00 97.62 96 LEU A O 1
ATOM 700 N N . GLU A 1 97 ? 10.415 -2.995 -23.483 1.00 97.31 97 GLU A N 1
ATOM 701 C CA . GLU A 1 97 ? 10.007 -1.818 -22.704 1.00 97.31 97 GLU A CA 1
ATOM 702 C C . GLU A 1 97 ? 8.488 -1.818 -22.447 1.00 97.31 97 GLU A C 1
ATOM 704 O O . GLU A 1 97 ? 8.058 -1.588 -21.315 1.00 97.31 97 GLU A O 1
ATOM 709 N N . ALA A 1 98 ? 7.676 -2.164 -23.452 1.00 97.19 98 ALA A N 1
ATOM 710 C CA . ALA A 1 98 ? 6.229 -2.308 -23.298 1.00 97.19 98 ALA A CA 1
ATOM 711 C C . ALA A 1 98 ? 5.851 -3.441 -22.325 1.00 97.19 98 ALA A C 1
ATOM 713 O O . ALA A 1 98 ? 5.016 -3.236 -21.445 1.00 97.19 98 ALA A O 1
ATOM 714 N N . GLN A 1 99 ? 6.509 -4.603 -22.416 1.00 97.38 99 GLN A N 1
ATOM 715 C CA . GLN A 1 99 ? 6.292 -5.712 -21.477 1.00 97.38 99 GLN A CA 1
ATOM 716 C C . GLN A 1 99 ? 6.663 -5.338 -20.038 1.00 97.38 99 GLN A C 1
ATOM 718 O O . GLN A 1 99 ? 5.946 -5.676 -19.098 1.00 97.38 99 GLN A O 1
ATOM 723 N N . MET A 1 100 ? 7.772 -4.623 -19.837 1.00 97.50 100 MET A N 1
ATOM 724 C CA . MET A 1 100 ? 8.179 -4.171 -18.504 1.00 97.50 100 MET A CA 1
ATOM 725 C C . MET A 1 100 ? 7.176 -3.177 -17.905 1.00 97.50 100 MET A C 1
ATOM 727 O O . MET A 1 100 ? 6.877 -3.254 -16.708 1.00 97.50 100 MET A O 1
ATOM 731 N N . ALA A 1 101 ? 6.632 -2.271 -18.724 1.00 96.94 101 ALA A N 1
ATOM 732 C CA . ALA A 1 101 ? 5.581 -1.350 -18.300 1.00 96.94 101 ALA A CA 1
ATOM 733 C C . ALA A 1 101 ? 4.304 -2.104 -17.887 1.00 96.94 101 ALA A C 1
ATOM 735 O O . ALA A 1 101 ? 3.732 -1.818 -16.835 1.00 96.94 101 ALA A O 1
ATOM 736 N N . GLU A 1 102 ? 3.907 -3.121 -18.656 1.00 96.94 102 GLU A N 1
ATOM 737 C CA . GLU A 1 102 ? 2.747 -3.963 -18.349 1.00 96.94 102 GLU A CA 1
ATOM 738 C C . GLU A 1 102 ? 2.924 -4.747 -17.040 1.00 96.94 102 GLU A C 1
ATOM 740 O O . GLU A 1 102 ? 2.047 -4.713 -16.177 1.00 96.94 102 GLU A O 1
ATOM 745 N N . ILE A 1 103 ? 4.083 -5.382 -16.831 1.00 97.38 103 ILE A N 1
ATOM 746 C CA . ILE A 1 103 ? 4.385 -6.108 -15.584 1.00 97.38 103 ILE A CA 1
ATOM 747 C C . ILE A 1 103 ? 4.326 -5.169 -14.375 1.00 97.38 103 ILE A C 1
ATOM 749 O O . ILE A 1 103 ? 3.850 -5.555 -13.305 1.00 97.38 103 ILE A O 1
ATOM 753 N N . THR A 1 104 ? 4.814 -3.937 -14.526 1.00 97.25 104 THR A N 1
ATOM 754 C CA . THR A 1 104 ? 4.790 -2.938 -13.450 1.00 97.25 104 THR A CA 1
ATOM 755 C C . THR A 1 104 ? 3.353 -2.587 -13.080 1.00 97.25 104 THR A C 1
ATOM 757 O O . THR A 1 104 ? 2.976 -2.703 -11.912 1.00 97.25 104 THR A O 1
ATOM 760 N N . LEU A 1 105 ? 2.518 -2.289 -14.077 1.00 97.12 105 LEU A N 1
ATOM 761 C CA . LEU A 1 105 ? 1.097 -2.022 -13.871 1.00 97.12 105 LEU A CA 1
ATOM 762 C C . LEU A 1 105 ? 0.372 -3.226 -13.244 1.00 97.12 105 LEU A C 1
ATOM 764 O O . LEU A 1 105 ? -0.442 -3.076 -12.328 1.00 97.12 105 LEU A O 1
ATOM 768 N N . GLN A 1 106 ? 0.687 -4.444 -13.684 1.00 96.44 106 GLN A N 1
ATOM 769 C CA . GLN A 1 106 ? 0.102 -5.664 -13.130 1.00 96.44 106 GLN A CA 1
ATOM 770 C C . GLN A 1 106 ? 0.482 -5.868 -11.654 1.00 96.44 106 GLN A C 1
ATOM 772 O O . GLN A 1 106 ? -0.339 -6.308 -10.843 1.00 96.44 106 GLN A O 1
ATOM 777 N N . ARG A 1 107 ? 1.715 -5.526 -11.267 1.00 96.12 107 ARG A N 1
ATOM 778 C CA . ARG A 1 107 ? 2.153 -5.581 -9.864 1.00 96.12 107 ARG A CA 1
ATOM 779 C C . ARG A 1 107 ? 1.428 -4.552 -9.009 1.00 96.12 107 ARG A C 1
ATOM 781 O O . ARG A 1 107 ? 0.941 -4.907 -7.938 1.00 96.12 107 ARG A O 1
ATOM 788 N N . GLU A 1 108 ? 1.315 -3.316 -9.482 1.00 96.06 108 GLU A N 1
ATOM 789 C CA . GLU A 1 108 ? 0.606 -2.248 -8.768 1.00 96.06 108 GLU A CA 1
ATOM 790 C C . GLU A 1 108 ? -0.871 -2.592 -8.560 1.00 96.06 108 GLU A C 1
ATOM 792 O O . GLU A 1 108 ? -1.396 -2.491 -7.449 1.00 96.06 108 GLU A O 1
ATOM 797 N N . THR A 1 109 ? -1.539 -3.074 -9.610 1.00 96.19 109 THR A N 1
ATOM 798 C CA . THR A 1 109 ? -2.940 -3.508 -9.529 1.00 96.19 109 THR A CA 1
ATOM 799 C C . THR A 1 109 ? -3.113 -4.673 -8.558 1.00 96.19 109 THR A C 1
ATOM 801 O O . THR A 1 109 ? -3.991 -4.609 -7.698 1.00 96.19 109 THR A O 1
ATOM 804 N N . SER A 1 110 ? -2.241 -5.684 -8.604 1.00 95.19 110 SER A N 1
ATOM 805 C CA . SER A 1 110 ? -2.278 -6.821 -7.671 1.00 95.19 110 SER A CA 1
ATOM 806 C C . SER A 1 110 ? -2.065 -6.384 -6.217 1.00 95.19 110 SER A C 1
ATOM 808 O O . SER A 1 110 ? -2.777 -6.828 -5.316 1.00 95.19 110 SER A O 1
ATOM 810 N N . GLN A 1 111 ? -1.124 -5.467 -5.967 1.00 95.31 111 GLN A N 1
ATOM 811 C CA . GLN A 1 111 ? -0.886 -4.914 -4.631 1.00 95.31 111 GLN A CA 1
ATOM 812 C C . GLN A 1 111 ? -2.094 -4.125 -4.115 1.00 95.31 111 GLN A C 1
ATOM 814 O O . GLN A 1 111 ? -2.481 -4.266 -2.952 1.00 95.31 111 GLN A O 1
ATOM 819 N N . ASN A 1 112 ? -2.720 -3.320 -4.971 1.00 95.25 112 ASN A N 1
ATOM 820 C CA . ASN A 1 112 ? -3.910 -2.552 -4.614 1.00 95.25 112 ASN A CA 1
ATOM 821 C C . ASN A 1 112 ? -5.126 -3.455 -4.365 1.00 95.25 112 ASN A C 1
ATOM 823 O O . ASN A 1 112 ? -5.884 -3.221 -3.417 1.00 95.25 112 ASN A O 1
ATOM 827 N N . GLN A 1 113 ? -5.284 -4.521 -5.152 1.00 93.69 113 GLN A N 1
ATOM 828 C CA . GLN A 1 113 ? -6.303 -5.547 -4.931 1.00 93.69 113 GLN A CA 1
ATOM 829 C C . GLN A 1 113 ? -6.090 -6.269 -3.601 1.00 93.69 113 GLN A C 1
ATOM 831 O O . GLN A 1 113 ? -7.048 -6.446 -2.847 1.00 93.69 113 GLN A O 1
ATOM 836 N N . HIS A 1 114 ? -4.847 -6.627 -3.270 1.00 92.81 114 HIS A N 1
ATOM 837 C CA . HIS A 1 114 ? -4.526 -7.266 -1.997 1.00 92.81 114 HIS A CA 1
ATOM 838 C C . HIS A 1 114 ? -4.886 -6.365 -0.809 1.00 92.81 114 HIS A C 1
ATOM 840 O O . HIS A 1 114 ? -5.628 -6.787 0.077 1.00 92.81 114 HIS A O 1
ATOM 846 N N . LYS A 1 115 ? -4.463 -5.092 -0.834 1.00 91.38 115 LYS A N 1
ATOM 847 C CA . LYS A 1 115 ? -4.804 -4.104 0.207 1.00 91.38 115 LYS A CA 1
ATOM 848 C C . LYS A 1 115 ? -6.315 -3.915 0.354 1.00 91.38 115 LYS A C 1
ATOM 850 O O . LYS A 1 115 ? -6.826 -3.855 1.469 1.00 91.38 115 LYS A O 1
ATOM 855 N N . THR A 1 116 ? -7.039 -3.830 -0.761 1.00 93.06 116 THR A N 1
ATOM 856 C CA . THR A 1 116 ? -8.502 -3.675 -0.753 1.00 93.06 116 THR A CA 1
ATOM 857 C C . THR A 1 116 ? -9.194 -4.913 -0.184 1.00 93.06 116 THR A C 1
ATOM 859 O O . THR A 1 116 ? -10.085 -4.788 0.654 1.00 93.06 116 THR A O 1
ATOM 862 N N . THR A 1 117 ? -8.751 -6.107 -0.580 1.00 93.44 117 THR A N 1
ATOM 863 C CA . THR A 1 117 ? -9.279 -7.383 -0.072 1.00 93.44 117 THR A CA 1
ATOM 864 C C . THR A 1 117 ? -9.039 -7.513 1.426 1.00 93.44 117 THR A C 1
ATOM 866 O O . THR A 1 117 ? -9.955 -7.874 2.159 1.00 93.44 117 THR A O 1
ATOM 869 N N . GLN A 1 118 ? -7.843 -7.153 1.895 1.00 90.44 118 GLN A N 1
ATOM 870 C CA . GLN A 1 118 ? -7.520 -7.149 3.317 1.00 90.44 118 GLN A CA 1
ATOM 871 C C . GLN A 1 118 ? -8.440 -6.196 4.097 1.00 90.44 118 GLN A C 1
ATOM 873 O O . GLN A 1 118 ? -9.080 -6.618 5.057 1.00 90.44 118 GLN A O 1
ATOM 878 N N . ARG A 1 119 ? -8.591 -4.943 3.644 1.00 87.88 119 ARG A N 1
ATOM 879 C CA . ARG A 1 119 ? -9.501 -3.964 4.271 1.00 87.88 119 ARG A CA 1
ATOM 880 C C . ARG A 1 119 ? -10.950 -4.456 4.304 1.00 87.88 119 ARG A C 1
ATOM 882 O O . ARG A 1 119 ? -11.642 -4.276 5.303 1.00 87.88 119 ARG A O 1
ATOM 889 N N . SER A 1 120 ? -11.407 -5.089 3.225 1.00 90.81 120 SER A N 1
ATOM 890 C CA . SER A 1 120 ? -12.750 -5.668 3.142 1.00 90.81 120 SER A CA 1
ATOM 891 C C . SER A 1 120 ? -12.932 -6.835 4.118 1.00 90.81 120 SER A C 1
ATOM 893 O O . SER A 1 120 ? -13.939 -6.891 4.824 1.00 90.81 120 SER A O 1
ATOM 895 N N . ALA A 1 121 ? -11.943 -7.727 4.223 1.00 90.44 121 ALA A N 1
ATOM 896 C CA . ALA A 1 121 ? -11.959 -8.833 5.174 1.00 90.44 121 ALA A CA 1
ATOM 897 C C . ALA A 1 121 ? -11.997 -8.333 6.627 1.00 90.44 121 ALA A C 1
ATOM 899 O O . ALA A 1 121 ? -12.807 -8.816 7.419 1.00 90.44 121 ALA A O 1
ATOM 900 N N . GLU A 1 122 ? -11.191 -7.324 6.968 1.00 89.31 122 GLU A N 1
ATOM 901 C CA . GLU A 1 122 ? -11.216 -6.685 8.288 1.00 89.31 122 GLU A CA 1
ATOM 902 C C . GLU A 1 122 ? -12.590 -6.070 8.596 1.00 89.31 122 GLU A C 1
ATOM 904 O O . GLU A 1 122 ? -13.151 -6.313 9.665 1.00 89.31 122 GLU A O 1
ATOM 909 N N . ALA A 1 123 ? -13.181 -5.327 7.653 1.00 89.56 123 ALA A N 1
ATOM 910 C CA . ALA A 1 123 ? -14.524 -4.766 7.812 1.00 89.56 123 ALA A CA 1
ATOM 911 C C . ALA A 1 123 ? -15.590 -5.857 8.025 1.00 89.56 123 ALA A C 1
ATOM 913 O O . ALA A 1 123 ? -16.461 -5.710 8.883 1.00 89.56 123 ALA A O 1
ATOM 914 N N . ALA A 1 124 ? -15.494 -6.982 7.308 1.00 92.31 124 ALA A N 1
ATOM 915 C CA . ALA A 1 124 ? -16.406 -8.112 7.470 1.00 92.31 124 ALA A CA 1
ATOM 916 C C . ALA A 1 124 ? -16.275 -8.784 8.849 1.00 92.31 124 ALA A C 1
ATOM 918 O O . ALA A 1 124 ? -17.286 -9.137 9.458 1.00 92.31 124 ALA A O 1
ATOM 919 N N . VAL A 1 125 ? -15.053 -8.941 9.373 1.00 91.31 125 VAL A N 1
ATOM 920 C CA . VAL A 1 125 ? -14.825 -9.453 10.737 1.00 91.31 125 VAL A CA 1
ATOM 921 C C . VAL A 1 125 ? -15.436 -8.509 11.775 1.00 91.31 125 VAL A C 1
ATOM 923 O O . VAL A 1 125 ? -16.144 -8.969 12.671 1.00 91.31 125 VAL A O 1
ATOM 926 N N . ARG A 1 126 ? -15.242 -7.193 11.623 1.00 88.38 126 ARG A N 1
ATOM 927 C CA . ARG A 1 126 ? -15.821 -6.180 12.524 1.00 88.38 126 ARG A CA 1
ATOM 928 C C . ARG A 1 126 ? -17.352 -6.190 12.495 1.00 88.38 126 ARG A C 1
ATOM 930 O O . ARG A 1 126 ? -17.977 -6.200 13.552 1.00 88.38 126 ARG A O 1
ATOM 937 N N . ALA A 1 127 ? -17.958 -6.270 11.310 1.00 91.81 127 ALA A N 1
ATOM 938 C CA . ALA A 1 127 ? -19.411 -6.364 11.165 1.00 91.81 127 ALA A CA 1
ATOM 939 C C . ALA A 1 127 ? -19.979 -7.620 11.849 1.00 91.81 127 ALA A C 1
ATOM 941 O O . ALA A 1 127 ? -20.999 -7.548 12.533 1.00 91.81 127 ALA A O 1
ATOM 942 N N . ARG A 1 128 ? -19.291 -8.766 11.735 1.00 93.50 128 ARG A N 1
ATOM 943 C CA . ARG A 1 128 ? -19.673 -9.994 12.454 1.00 93.50 128 ARG A CA 1
ATOM 944 C C . ARG A 1 128 ? -19.560 -9.835 13.969 1.00 93.50 128 ARG A C 1
ATOM 946 O O . ARG A 1 128 ? -20.460 -10.278 14.672 1.00 93.50 128 ARG A O 1
ATOM 953 N N . HIS A 1 129 ? -18.500 -9.196 14.469 1.00 91.00 129 HIS A N 1
ATOM 954 C CA . HIS A 1 129 ? -18.342 -8.922 15.902 1.00 91.00 129 HIS A CA 1
ATOM 955 C C . HIS A 1 129 ? -19.494 -8.066 16.449 1.00 91.00 129 HIS A C 1
ATOM 957 O O . HIS A 1 129 ? -20.097 -8.435 17.453 1.00 91.00 129 HIS A O 1
ATOM 963 N N . ILE A 1 130 ? -19.846 -6.977 15.755 1.00 93.25 130 ILE A N 1
ATOM 964 C CA . ILE A 1 130 ? -20.993 -6.132 16.124 1.00 93.25 130 ILE A CA 1
ATOM 965 C C . ILE A 1 130 ? -22.275 -6.966 16.133 1.00 93.25 130 ILE A C 1
ATOM 967 O O . ILE A 1 130 ? -23.012 -6.939 17.113 1.00 93.25 130 ILE A O 1
ATOM 971 N N . LYS A 1 131 ? -22.499 -7.783 15.096 1.00 94.75 131 LYS A N 1
ATOM 972 C CA . LYS A 1 131 ? -23.708 -8.604 15.013 1.00 94.75 131 LYS A CA 1
ATOM 973 C C . LYS A 1 131 ? -23.823 -9.624 16.149 1.00 94.75 131 LYS A C 1
ATOM 975 O O . LYS A 1 131 ? -24.914 -9.837 16.668 1.00 94.75 131 LYS A O 1
ATOM 980 N N . LEU A 1 132 ? -22.714 -10.254 16.542 1.00 94.31 132 LEU A N 1
ATOM 981 C CA . LEU A 1 132 ? -22.678 -11.171 17.687 1.00 94.31 132 LEU A CA 1
ATOM 982 C C . LEU A 1 132 ? -23.025 -10.453 18.998 1.00 94.31 132 LEU A C 1
ATOM 984 O O . LEU A 1 132 ? -23.770 -11.001 19.807 1.00 94.31 132 LEU A O 1
ATOM 988 N N . ALA A 1 133 ? -22.521 -9.231 19.189 1.00 92.12 133 ALA A N 1
ATOM 989 C CA . ALA A 1 133 ? -22.827 -8.423 20.365 1.00 92.12 133 ALA A CA 1
ATOM 990 C C . ALA A 1 133 ? -24.298 -7.973 20.395 1.00 92.12 133 ALA A C 1
ATOM 992 O O . ALA A 1 133 ? -24.934 -8.085 21.437 1.00 92.12 133 ALA A O 1
ATOM 993 N N . GLU A 1 134 ? -24.857 -7.533 19.262 1.00 93.81 134 GLU A N 1
ATOM 994 C CA . GLU A 1 134 ? -26.283 -7.188 19.138 1.00 93.81 134 GLU A CA 1
ATOM 995 C C . GLU A 1 134 ? -27.181 -8.368 19.526 1.00 93.81 134 GLU A C 1
ATOM 997 O O . GLU A 1 134 ? -28.034 -8.233 20.398 1.00 93.81 134 GLU A O 1
ATOM 1002 N N . MET A 1 135 ? -26.932 -9.554 18.954 1.00 95.00 135 MET A N 1
ATOM 1003 C CA . MET A 1 135 ? -27.709 -10.758 19.278 1.00 95.00 135 MET A CA 1
ATOM 1004 C C . MET A 1 135 ? -27.638 -11.105 20.770 1.00 95.00 135 MET A C 1
ATOM 1006 O O . MET A 1 135 ? -28.637 -11.513 21.354 1.00 95.00 135 MET A O 1
ATOM 1010 N N . ALA A 1 136 ? -26.474 -10.923 21.399 1.00 93.25 136 ALA A N 1
ATOM 1011 C CA . ALA A 1 136 ? -26.317 -11.152 22.831 1.00 93.25 136 ALA A CA 1
ATOM 1012 C C . ALA A 1 136 ? -27.047 -10.106 23.690 1.00 93.25 136 ALA A C 1
ATOM 1014 O O . ALA A 1 136 ? -27.540 -10.437 24.763 1.00 93.25 136 ALA A O 1
ATOM 1015 N N . ILE A 1 137 ? -27.120 -8.846 23.253 1.00 92.25 137 ILE A N 1
ATOM 1016 C CA . ILE A 1 137 ? -27.848 -7.785 23.967 1.00 92.25 137 ILE A CA 1
ATOM 1017 C C . ILE A 1 137 ? -29.362 -8.038 23.931 1.00 92.25 137 ILE A C 1
ATOM 1019 O O . ILE A 1 137 ? -30.047 -7.824 24.943 1.00 92.25 137 ILE A O 1
ATOM 1023 N N . ASP A 1 138 ? -29.864 -8.509 22.790 1.00 93.69 138 ASP A N 1
ATOM 1024 C CA . ASP A 1 138 ? -31.288 -8.756 22.563 1.00 93.69 138 ASP A CA 1
ATOM 1025 C C . ASP A 1 138 ? -31.780 -10.038 23.252 1.00 93.69 138 ASP A C 1
ATOM 1027 O O . ASP A 1 138 ? -32.887 -10.052 23.795 1.00 93.69 138 ASP A O 1
ATOM 1031 N N . ASP A 1 139 ? -30.954 -11.090 23.301 1.00 93.44 139 ASP A N 1
ATOM 1032 C CA . ASP A 1 139 ? -31.304 -12.384 23.895 1.00 93.44 139 ASP A CA 1
ATOM 1033 C C . ASP A 1 139 ? -30.524 -12.665 25.203 1.00 93.44 139 ASP A C 1
ATOM 1035 O O . ASP A 1 139 ? -29.319 -12.945 25.174 1.00 93.44 139 ASP A O 1
ATOM 1039 N N . PRO A 1 140 ? -31.199 -12.676 26.373 1.00 89.31 140 PRO A N 1
ATOM 1040 C CA . PRO A 1 140 ? -30.580 -13.004 27.658 1.00 89.31 140 PRO A CA 1
ATOM 1041 C C . PRO A 1 140 ? -29.934 -14.395 27.736 1.00 89.31 140 PRO A C 1
ATOM 1043 O O . PRO A 1 140 ? -29.041 -14.593 28.562 1.00 89.31 140 PRO A O 1
ATOM 1046 N N . LEU A 1 141 ? -30.371 -15.369 26.930 1.00 92.00 141 LEU A N 1
ATOM 1047 C CA . LEU A 1 141 ? -29.750 -16.696 26.871 1.00 92.00 141 LEU A CA 1
ATOM 1048 C C . LEU A 1 141 ? -28.404 -16.632 26.150 1.00 92.00 141 LEU A C 1
ATOM 1050 O O . LEU A 1 141 ? -27.421 -17.183 26.639 1.00 92.00 141 LEU A O 1
ATOM 1054 N N . LEU A 1 142 ? -28.332 -15.904 25.032 1.00 93.12 142 LEU A N 1
ATOM 1055 C CA . LEU A 1 142 ? -27.074 -15.691 24.312 1.00 93.12 142 LEU A CA 1
ATOM 1056 C C . LEU A 1 142 ? -26.100 -14.838 25.121 1.00 93.12 142 LEU A C 1
ATOM 1058 O O . LEU A 1 142 ? -24.890 -15.071 25.075 1.00 93.12 142 LEU A O 1
ATOM 1062 N N . MET A 1 143 ? -26.615 -13.887 25.906 1.00 91.19 143 MET A N 1
ATOM 1063 C CA . MET A 1 143 ? -25.798 -13.101 26.823 1.00 91.19 143 MET A CA 1
ATOM 1064 C C . MET A 1 143 ? -24.977 -14.007 27.745 1.00 91.19 143 MET A C 1
ATOM 1066 O O . MET A 1 143 ? -23.790 -13.744 27.903 1.00 91.19 143 MET A O 1
ATOM 1070 N N . GLN A 1 144 ? -25.552 -15.093 28.286 1.00 89.88 144 GLN A N 1
ATOM 1071 C CA . GLN A 1 144 ? -24.892 -16.011 29.233 1.00 89.88 144 GLN A CA 1
ATOM 1072 C C . GLN A 1 144 ? -23.648 -16.713 28.675 1.00 89.88 144 GLN A C 1
ATOM 1074 O O . GLN A 1 144 ? -22.793 -17.125 29.454 1.00 89.88 144 GLN A O 1
ATOM 1079 N N . CYS A 1 145 ? -23.509 -16.818 27.350 1.00 89.94 145 CYS A N 1
ATOM 1080 C CA . CYS A 1 145 ? -22.309 -17.371 26.720 1.00 89.94 145 CYS A CA 1
ATOM 1081 C C . CYS A 1 145 ? -21.080 -16.458 26.869 1.00 89.94 145 CYS A C 1
ATOM 1083 O O . CYS A 1 145 ? -19.952 -16.911 26.671 1.00 89.94 145 CYS A O 1
ATOM 1085 N N . TRP A 1 146 ? -21.283 -15.183 27.208 1.00 86.56 146 TRP A N 1
ATOM 1086 C CA . TRP A 1 146 ? -20.203 -14.236 27.457 1.00 86.56 146 TRP A CA 1
ATOM 1087 C C . TRP A 1 146 ? -19.733 -14.311 28.917 1.00 86.56 146 TRP A C 1
ATOM 1089 O O . TRP A 1 146 ? -20.579 -14.379 29.816 1.00 86.56 146 TRP A O 1
ATOM 1099 N N . PRO A 1 147 ? -18.409 -14.268 29.175 1.00 84.00 147 PRO A N 1
ATOM 1100 C CA . PRO A 1 147 ? -17.871 -14.260 30.532 1.00 84.00 147 PRO A CA 1
ATOM 1101 C C . PRO A 1 147 ? -18.352 -13.043 31.324 1.00 84.00 147 PRO A C 1
ATOM 1103 O O . PRO A 1 147 ? -18.394 -11.932 30.794 1.00 84.00 147 PRO A O 1
ATOM 1106 N N . ASP A 1 148 ? -18.652 -13.238 32.606 1.00 81.31 148 ASP A N 1
ATOM 1107 C CA . ASP A 1 148 ? -18.954 -12.126 33.502 1.00 81.31 148 ASP A CA 1
ATOM 1108 C C . ASP A 1 148 ? -17.679 -11.330 33.814 1.00 81.31 148 ASP A C 1
ATOM 1110 O O . ASP A 1 148 ? -16.637 -11.897 34.150 1.00 81.31 148 ASP A O 1
ATOM 1114 N N . HIS A 1 149 ? -17.764 -10.002 33.707 1.00 74.94 149 HIS A N 1
ATOM 1115 C CA . HIS A 1 149 ? -16.663 -9.100 34.063 1.00 74.94 149 HIS A CA 1
ATOM 1116 C C . HIS A 1 149 ? -16.522 -8.940 35.584 1.00 74.94 149 HIS A C 1
ATOM 1118 O O . HIS A 1 149 ? -15.409 -8.816 36.086 1.00 74.94 149 HIS A O 1
ATOM 1124 N N . GLU A 1 150 ? -17.642 -8.983 36.311 1.00 75.44 150 GLU A N 1
ATOM 1125 C CA . GLU A 1 150 ? -17.710 -8.880 37.771 1.00 75.44 150 GLU A CA 1
ATOM 1126 C C . GLU A 1 150 ? -18.697 -9.923 38.320 1.00 75.44 150 GLU A C 1
ATOM 1128 O O . GLU A 1 150 ? -19.765 -10.162 37.744 1.00 75.44 150 GLU A O 1
ATOM 1133 N N . THR A 1 151 ? -18.362 -10.567 39.440 1.00 73.38 151 THR A N 1
ATOM 1134 C CA . THR A 1 151 ? -19.218 -11.595 40.049 1.00 73.38 151 THR A CA 1
ATOM 1135 C C . THR A 1 151 ? -20.525 -10.987 40.555 1.00 73.38 151 THR A C 1
ATOM 1137 O O . THR A 1 151 ? -20.494 -10.029 41.323 1.00 73.38 151 THR A O 1
ATOM 1140 N N . GLY A 1 152 ? -21.672 -11.562 40.179 1.00 74.38 152 GLY A N 1
ATOM 1141 C CA . GLY A 1 152 ? -22.987 -11.097 40.647 1.00 74.38 152 GLY A CA 1
ATOM 1142 C C . GLY A 1 152 ? -23.565 -9.911 39.864 1.00 74.38 152 GLY A C 1
ATOM 1143 O O . GLY A 1 152 ? -24.492 -9.258 40.339 1.00 74.38 152 GLY A O 1
ATOM 1144 N N . THR A 1 153 ? -23.033 -9.628 38.672 1.00 81.00 153 THR A N 1
ATOM 1145 C CA . THR A 1 153 ? -23.529 -8.563 37.790 1.00 81.00 153 THR A CA 1
ATOM 1146 C C . THR A 1 153 ? -24.982 -8.819 37.369 1.00 81.00 153 THR A C 1
ATOM 1148 O O . THR A 1 153 ? -25.316 -9.905 36.895 1.00 81.00 153 THR A O 1
ATOM 1151 N N . SER A 1 154 ? -25.859 -7.815 37.499 1.00 88.19 154 SER A N 1
ATOM 1152 C CA . SER A 1 154 ? -27.251 -7.922 37.040 1.00 88.19 154 SER A CA 1
ATOM 1153 C C . SER A 1 154 ? -27.344 -8.062 35.513 1.00 88.19 154 SER A C 1
ATOM 1155 O O . SER A 1 154 ? -26.462 -7.612 34.777 1.00 88.19 154 SER A O 1
ATOM 1157 N N . ALA A 1 155 ? -28.441 -8.641 35.011 1.00 86.75 155 ALA A N 1
ATOM 1158 C CA . ALA A 1 155 ? -28.659 -8.808 33.570 1.00 86.75 155 ALA A CA 1
ATOM 1159 C C . ALA A 1 155 ? -28.586 -7.472 32.801 1.00 86.75 155 ALA A C 1
ATOM 1161 O O . ALA A 1 155 ? -27.977 -7.403 31.733 1.00 86.75 155 ALA A O 1
ATOM 1162 N N . ASP A 1 156 ? -29.124 -6.394 33.374 1.00 89.81 156 ASP A N 1
ATOM 1163 C CA . ASP A 1 156 ? -29.075 -5.060 32.767 1.00 89.81 156 ASP A CA 1
ATOM 1164 C C . ASP A 1 156 ? -27.651 -4.499 32.723 1.00 89.81 156 ASP A C 1
ATOM 1166 O O . ASP A 1 156 ? -27.229 -3.931 31.713 1.00 89.81 156 ASP A O 1
ATOM 1170 N N . ARG A 1 157 ? -26.866 -4.712 33.787 1.00 90.44 157 ARG A N 1
ATOM 1171 C CA . ARG A 1 157 ? -25.468 -4.272 33.831 1.00 90.44 157 ARG A CA 1
ATOM 1172 C C . ARG A 1 157 ? -24.613 -5.029 32.810 1.00 90.44 157 ARG A C 1
ATOM 1174 O O . ARG A 1 157 ? -23.758 -4.417 32.175 1.00 90.44 157 ARG A O 1
ATOM 1181 N N . ARG A 1 158 ? -24.893 -6.312 32.554 1.00 90.38 158 ARG A N 1
ATOM 1182 C CA . ARG A 1 158 ? -24.232 -7.076 31.477 1.00 90.38 158 ARG A CA 1
ATOM 1183 C C . ARG A 1 158 ? -24.486 -6.474 30.094 1.00 90.38 158 ARG A C 1
ATOM 1185 O O . ARG A 1 158 ? -23.548 -6.344 29.310 1.00 90.38 158 ARG A O 1
ATOM 1192 N N . LYS A 1 159 ? -25.722 -6.051 29.804 1.00 92.06 159 LYS A N 1
ATOM 1193 C CA . LYS A 1 159 ? -26.053 -5.352 28.547 1.00 92.06 159 LYS A CA 1
ATOM 1194 C C . LYS A 1 159 ? -25.295 -4.034 28.419 1.00 92.06 159 LYS A C 1
ATOM 1196 O O . LYS A 1 159 ? -24.737 -3.749 27.362 1.00 92.06 159 LYS A O 1
ATOM 1201 N N . GLN A 1 160 ? -25.217 -3.267 29.505 1.00 93.19 160 GLN A N 1
ATOM 1202 C CA . GLN A 1 160 ? -24.444 -2.025 29.538 1.00 93.19 160 GLN A CA 1
ATOM 1203 C C . GLN A 1 160 ? -22.955 -2.272 29.276 1.00 93.19 160 GLN A C 1
ATOM 1205 O O . GLN A 1 160 ? -22.371 -1.583 28.449 1.00 93.19 160 GLN A O 1
ATOM 1210 N N . TYR A 1 161 ? -22.350 -3.282 29.905 1.00 92.69 161 TYR A N 1
ATOM 1211 C CA . TYR A 1 161 ? -20.949 -3.641 29.671 1.00 92.69 161 TYR A CA 1
ATOM 1212 C C . TYR A 1 161 ? -20.692 -4.112 28.234 1.00 92.69 161 TYR A C 1
ATOM 1214 O O . TYR A 1 161 ? -19.682 -3.733 27.640 1.00 92.69 161 TYR A O 1
ATOM 1222 N N . MET A 1 162 ? -21.626 -4.852 27.629 1.00 92.31 162 MET A N 1
ATOM 1223 C CA . MET A 1 162 ? -21.535 -5.213 26.211 1.00 92.31 162 MET A CA 1
ATOM 1224 C C . MET A 1 162 ? -21.552 -3.970 25.310 1.00 92.31 162 MET A C 1
ATOM 1226 O O . MET A 1 162 ? -20.749 -3.853 24.384 1.00 92.31 162 MET A O 1
ATOM 1230 N N . TYR A 1 163 ? -22.410 -2.999 25.622 1.00 93.38 163 TYR A N 1
ATOM 1231 C CA . TYR A 1 163 ? -22.443 -1.726 24.910 1.00 93.38 163 TYR A CA 1
ATOM 1232 C C . TYR A 1 163 ? -21.157 -0.904 25.122 1.00 93.38 163 TYR A C 1
ATOM 1234 O O . TYR A 1 163 ? -20.593 -0.388 24.158 1.00 93.38 163 TYR A O 1
ATOM 1242 N N . CYS A 1 164 ? -20.613 -0.855 26.344 1.00 94.38 164 CYS A N 1
ATOM 1243 C CA . CYS A 1 164 ? -19.314 -0.233 26.622 1.00 94.38 164 CYS A CA 1
ATOM 1244 C C . CYS A 1 164 ? -18.182 -0.878 25.807 1.00 94.38 164 CYS A C 1
ATOM 1246 O O . CYS A 1 164 ? -17.337 -0.167 25.261 1.00 94.38 164 CYS A O 1
ATOM 1248 N N . ASN A 1 165 ? -18.182 -2.209 25.665 1.00 92.75 165 ASN A N 1
ATOM 1249 C CA . ASN A 1 165 ? -17.222 -2.909 24.816 1.00 92.75 165 ASN A CA 1
ATOM 1250 C C . ASN A 1 165 ? -17.307 -2.447 23.352 1.00 92.75 165 ASN A C 1
ATOM 1252 O O . ASN A 1 165 ? -16.266 -2.236 22.726 1.00 92.75 165 ASN A O 1
ATOM 1256 N N . LEU A 1 166 ? -18.518 -2.252 22.816 1.00 94.38 166 LEU A N 1
ATOM 1257 C CA . LEU A 1 166 ? -18.716 -1.735 21.459 1.00 94.38 166 LEU A CA 1
ATOM 1258 C C . LEU A 1 166 ? -18.199 -0.299 21.307 1.00 94.38 166 LEU A C 1
ATOM 1260 O O . LEU A 1 166 ? -17.502 -0.025 20.331 1.00 94.38 166 LEU A O 1
ATOM 1264 N N . ILE A 1 167 ? -18.457 0.586 22.277 1.00 94.94 167 ILE A N 1
ATOM 1265 C CA . ILE A 1 167 ? -17.966 1.976 22.251 1.00 94.94 167 ILE A CA 1
ATOM 1266 C C . ILE A 1 167 ? -16.433 2.015 22.237 1.00 94.94 167 ILE A C 1
ATOM 1268 O O . ILE A 1 167 ? -15.835 2.638 21.360 1.00 94.94 167 ILE A O 1
ATOM 1272 N N . ILE A 1 168 ? -15.777 1.324 23.174 1.00 93.69 168 ILE A N 1
ATOM 1273 C CA . ILE A 1 168 ? -14.308 1.323 23.259 1.00 93.69 168 ILE A CA 1
ATOM 1274 C C . ILE A 1 168 ? -13.688 0.689 22.006 1.00 93.69 168 ILE A C 1
ATOM 1276 O O . ILE A 1 168 ? -12.708 1.208 21.473 1.00 93.69 168 ILE A O 1
ATOM 1280 N N . SER A 1 169 ? -14.282 -0.392 21.488 1.00 92.25 169 SER A N 1
ATOM 1281 C CA . SER A 1 169 ? -13.825 -1.026 20.242 1.00 92.25 169 SER A CA 1
ATOM 1282 C C . SER A 1 169 ? -13.992 -0.104 19.030 1.00 92.25 169 SER A C 1
ATOM 1284 O O . SER A 1 169 ? -13.136 -0.091 18.147 1.00 92.25 169 SER A O 1
ATOM 1286 N N . HIS A 1 170 ? -15.064 0.693 18.991 1.00 93.12 170 HIS A N 1
ATOM 1287 C CA . HIS A 1 170 ? -15.283 1.696 17.952 1.00 93.12 170 HIS A CA 1
ATOM 1288 C C . HIS A 1 170 ? -14.212 2.794 17.994 1.00 93.12 170 HIS A C 1
ATOM 1290 O O . HIS A 1 170 ? -13.610 3.081 16.963 1.00 93.12 170 HIS A O 1
ATOM 1296 N N . HIS A 1 171 ? -13.902 3.343 19.174 1.00 94.62 171 HIS A N 1
ATOM 1297 C CA . HIS A 1 171 ? -12.818 4.323 19.319 1.00 94.62 171 HIS A CA 1
ATOM 1298 C C . HIS A 1 171 ? -11.455 3.751 18.915 1.00 94.62 171 HIS A C 1
ATOM 1300 O O . HIS A 1 171 ? -10.705 4.429 18.213 1.00 94.62 171 HIS A O 1
ATOM 1306 N N . CYS A 1 172 ? -11.165 2.498 19.283 1.00 92.94 172 CYS A N 1
ATOM 1307 C CA . CYS A 1 172 ? -9.942 1.807 18.866 1.00 92.94 172 CYS A CA 1
ATOM 1308 C C . CYS A 1 172 ? -9.838 1.749 17.340 1.00 92.94 172 CYS A C 1
ATOM 1310 O O . CYS A 1 172 ? -8.813 2.100 16.766 1.00 92.94 172 CYS A O 1
ATOM 1312 N N . MET A 1 173 ? -10.923 1.355 16.671 1.00 91.00 173 MET A N 1
ATOM 1313 C CA . MET A 1 173 ? -10.972 1.284 15.213 1.00 91.00 173 MET A CA 1
ATOM 1314 C C . MET A 1 173 ? -10.798 2.663 14.564 1.00 91.00 173 MET A C 1
ATOM 1316 O O . MET A 1 173 ? -10.062 2.788 13.587 1.00 91.00 173 MET A O 1
ATOM 1320 N N . CYS A 1 174 ? -11.467 3.698 15.075 1.00 92.38 174 CYS A N 1
ATOM 1321 C CA . CYS A 1 174 ? -11.340 5.051 14.534 1.00 92.38 174 CYS A CA 1
ATOM 1322 C C . CYS A 1 174 ? -9.911 5.592 14.680 1.00 92.38 174 CYS A C 1
ATOM 1324 O O . CYS A 1 174 ? -9.405 6.215 13.748 1.00 92.38 174 CYS A O 1
ATOM 1326 N N . HIS A 1 175 ? -9.237 5.290 15.794 1.00 94.50 175 HIS A N 1
ATOM 1327 C CA . HIS A 1 175 ? -7.821 5.606 15.995 1.00 94.50 175 HIS A CA 1
ATOM 1328 C C . HIS A 1 175 ? -6.912 4.843 15.024 1.00 94.50 175 HIS A C 1
ATOM 1330 O O . HIS A 1 175 ? -6.075 5.447 14.359 1.00 94.50 175 HIS A O 1
ATOM 1336 N N . GLU A 1 176 ? -7.124 3.534 14.856 1.00 90.94 176 GLU A N 1
ATOM 1337 C CA . GLU A 1 176 ? -6.350 2.704 13.919 1.00 90.94 176 GLU A CA 1
ATOM 1338 C C . GLU A 1 176 ? -6.463 3.166 12.463 1.00 90.94 176 GLU A C 1
ATOM 1340 O O . GLU A 1 176 ? -5.489 3.104 11.712 1.00 90.94 176 GLU A O 1
ATOM 1345 N N . LEU A 1 177 ? -7.648 3.630 12.062 1.00 90.19 177 LEU A N 1
ATOM 1346 C CA . LEU A 1 177 ? -7.909 4.153 10.721 1.00 90.19 177 LEU A CA 1
ATOM 1347 C C . LEU A 1 177 ? -7.470 5.618 10.547 1.00 90.19 177 LEU A C 1
ATOM 1349 O O . LEU A 1 177 ? -7.543 6.133 9.432 1.00 90.19 177 LEU A O 1
ATOM 1353 N N . GLY A 1 178 ? -7.003 6.275 11.614 1.00 92.38 178 GLY A N 1
ATOM 1354 C CA . GLY A 1 178 ? -6.555 7.668 11.592 1.00 92.38 178 GLY A CA 1
ATOM 1355 C C . GLY A 1 178 ? -7.687 8.694 11.496 1.00 92.38 178 GLY A C 1
ATOM 1356 O O . GLY A 1 178 ? -7.442 9.818 11.069 1.00 92.38 178 GLY A O 1
ATOM 1357 N N . TYR A 1 179 ? -8.918 8.322 11.863 1.00 92.81 179 TYR A N 1
ATOM 1358 C CA . TYR A 1 179 ? -10.037 9.268 11.961 1.00 92.81 179 TYR A CA 1
ATOM 1359 C C . TYR A 1 179 ? -9.940 10.175 13.188 1.00 92.81 179 TYR A C 1
ATOM 1361 O O . TYR A 1 179 ? -10.528 11.251 13.170 1.00 92.81 179 TYR A O 1
ATOM 1369 N N . PHE A 1 180 ? -9.223 9.738 14.227 1.00 92.81 180 PHE A N 1
ATOM 1370 C CA . PHE A 1 180 ? -8.943 10.532 15.419 1.00 92.81 180 PHE A CA 1
ATOM 1371 C C . PHE A 1 180 ? -7.440 10.593 15.682 1.00 92.81 180 PHE A C 1
ATOM 1373 O O . PHE A 1 180 ? -6.756 9.567 15.587 1.00 92.81 180 PHE A O 1
ATOM 1380 N N . THR A 1 181 ? -6.940 11.773 16.052 1.00 94.75 181 THR A N 1
ATOM 1381 C CA . THR A 1 181 ? -5.584 11.916 16.600 1.00 94.75 181 THR A CA 1
ATOM 1382 C C . THR A 1 181 ? -5.505 11.350 18.018 1.00 94.75 181 THR A C 1
ATOM 1384 O O . THR A 1 181 ? -6.522 11.037 18.641 1.00 94.75 181 THR A O 1
ATOM 1387 N N . ASP A 1 182 ? -4.290 11.207 18.553 1.00 95.00 182 ASP A N 1
ATOM 1388 C CA . ASP A 1 182 ? -4.110 10.717 19.921 1.00 95.00 182 ASP A CA 1
ATOM 1389 C C . ASP A 1 182 ? -4.812 11.627 20.944 1.00 95.00 182 ASP A C 1
ATOM 1391 O O . ASP A 1 182 ? -5.465 11.137 21.864 1.00 95.00 182 ASP A O 1
ATOM 1395 N N . GLU A 1 183 ? -4.719 12.946 20.757 1.00 93.62 183 GLU A N 1
ATOM 1396 C CA . GLU A 1 183 ? -5.319 13.956 21.631 1.00 93.62 183 GLU A CA 1
ATOM 1397 C C . GLU A 1 183 ? -6.850 13.948 21.550 1.00 93.62 183 GLU A C 1
ATOM 1399 O O . GLU A 1 183 ? -7.526 14.057 22.573 1.00 93.62 183 GLU A O 1
ATOM 1404 N N . GLU A 1 184 ? -7.410 13.788 20.347 1.00 94.06 184 GLU A N 1
ATOM 1405 C CA . GLU A 1 184 ? -8.861 13.700 20.137 1.00 94.06 184 GLU A CA 1
ATOM 1406 C C . GLU A 1 184 ? -9.445 12.440 20.783 1.00 94.06 184 GLU A C 1
ATOM 1408 O O . GLU A 1 184 ? -10.484 12.500 21.450 1.00 94.06 184 GLU A O 1
ATOM 1413 N N . VAL A 1 185 ? -8.755 11.300 20.638 1.00 95.12 185 VAL A N 1
ATOM 1414 C CA . VAL A 1 185 ? -9.122 10.057 21.328 1.00 95.12 185 VAL A CA 1
ATOM 1415 C C . VAL A 1 185 ? -9.065 10.251 22.835 1.00 95.12 185 VAL A C 1
ATOM 1417 O O . VAL A 1 185 ? -10.012 9.879 23.527 1.00 95.12 185 VAL A O 1
ATOM 1420 N N . GLU A 1 186 ? -7.986 10.840 23.351 1.00 94.44 186 GLU A N 1
ATOM 1421 C CA . GLU A 1 186 ? -7.829 11.067 24.784 1.00 94.44 186 GLU A CA 1
ATOM 1422 C C . GLU A 1 186 ? -8.958 11.941 25.345 1.00 94.44 186 GLU A C 1
ATOM 1424 O O . GLU A 1 186 ? -9.595 11.567 26.330 1.00 94.44 186 GLU A O 1
ATOM 1429 N N . ALA A 1 187 ? -9.243 13.079 24.708 1.00 92.56 187 ALA A N 1
ATOM 1430 C CA . ALA A 1 187 ? -10.294 13.998 25.136 1.00 92.56 187 ALA A CA 1
ATOM 1431 C C . ALA A 1 187 ? -11.676 13.327 25.114 1.00 92.56 187 ALA A C 1
ATOM 1433 O O . ALA A 1 187 ? -12.434 13.416 26.086 1.00 92.56 187 ALA A O 1
ATOM 1434 N N . SER A 1 188 ? -11.983 12.592 24.040 1.00 93.62 188 SER A N 1
ATOM 1435 C CA . SER A 1 188 ? -13.243 11.858 23.921 1.00 93.62 188 SER A CA 1
ATOM 1436 C C . SER A 1 188 ? -13.383 10.775 24.993 1.00 93.62 188 SER A C 1
ATOM 1438 O O . SER A 1 188 ? -14.466 10.600 25.555 1.00 93.62 188 SER A O 1
ATOM 1440 N N . LEU A 1 189 ? -12.310 10.037 25.289 1.00 94.94 189 LEU A N 1
ATOM 1441 C CA . LEU A 1 189 ? -12.326 8.983 26.303 1.00 94.94 189 LEU A CA 1
ATOM 1442 C C . LEU A 1 189 ? -12.372 9.551 27.723 1.00 94.94 189 LEU A C 1
ATOM 1444 O O . LEU A 1 189 ? -13.085 8.994 28.552 1.00 94.94 189 LEU A O 1
ATOM 1448 N N . CYS A 1 190 ? -11.698 10.672 28.003 1.00 93.69 190 CYS A N 1
ATOM 1449 C CA . CYS A 1 190 ? -11.836 11.397 29.271 1.00 93.69 190 CYS A CA 1
ATOM 1450 C C . CYS A 1 190 ? -13.308 11.735 29.535 1.00 93.69 190 CYS A C 1
ATOM 1452 O O . CYS A 1 190 ? -13.841 11.414 30.598 1.00 93.69 190 CYS A O 1
ATOM 1454 N N . HIS A 1 191 ? -13.993 12.302 28.535 1.00 92.19 191 HIS A N 1
ATOM 1455 C CA . HIS A 1 191 ? -15.420 12.591 28.640 1.00 92.19 191 HIS A CA 1
ATOM 1456 C C . HIS A 1 191 ? -16.248 11.317 28.848 1.00 92.19 191 HIS A C 1
ATOM 1458 O O . HIS A 1 191 ? -17.112 11.280 29.723 1.00 92.19 191 HIS A O 1
ATOM 1464 N N . LEU A 1 192 ? -15.964 10.240 28.111 1.00 94.50 192 LEU A N 1
ATOM 1465 C CA . LEU A 1 192 ? -16.665 8.963 28.265 1.00 94.50 192 LEU A CA 1
ATOM 1466 C C . LEU A 1 192 ? -16.493 8.369 29.678 1.00 94.50 192 LEU A C 1
ATOM 1468 O O . LEU A 1 192 ? -17.454 7.868 30.265 1.00 94.50 192 LEU A O 1
ATOM 1472 N N . PHE A 1 193 ? -15.294 8.478 30.257 1.00 95.69 193 PHE A N 1
ATOM 1473 C CA . PHE A 1 193 ? -14.996 8.037 31.619 1.00 95.69 193 PHE A CA 1
ATOM 1474 C C . PHE A 1 193 ? -15.640 8.901 32.708 1.00 95.69 193 PHE A C 1
ATOM 1476 O O . PHE A 1 193 ? -15.595 8.516 33.877 1.00 95.69 193 PHE A O 1
ATOM 1483 N N . SER A 1 194 ? -16.292 10.022 32.384 1.00 92.19 194 SER A N 1
ATOM 1484 C CA . SER A 1 194 ? -17.142 10.734 33.352 1.00 92.19 194 SER A CA 1
ATOM 1485 C C . SER A 1 194 ? -18.303 9.858 33.849 1.00 92.19 194 SER A C 1
ATOM 1487 O O . SER A 1 194 ? -18.727 9.980 35.003 1.00 92.19 194 SER A O 1
ATOM 1489 N N . ASN A 1 195 ? -18.744 8.895 33.033 1.00 94.62 195 ASN A N 1
ATOM 1490 C CA . ASN A 1 195 ? -19.785 7.938 33.374 1.00 94.62 195 ASN A CA 1
ATOM 1491 C C . ASN A 1 195 ? -19.240 6.782 34.237 1.00 94.62 195 ASN A C 1
ATOM 1493 O O . ASN A 1 195 ? -18.300 6.084 33.851 1.00 94.62 195 ASN A O 1
ATOM 1497 N N . GLU A 1 196 ? -19.870 6.541 35.391 1.00 93.44 196 GLU A N 1
ATOM 1498 C CA . GLU A 1 196 ? -19.505 5.469 36.329 1.00 93.44 196 GLU A CA 1
ATOM 1499 C C . GLU A 1 196 ? -19.512 4.081 35.679 1.00 93.44 196 GLU A C 1
ATOM 1501 O O . GLU A 1 196 ? -18.598 3.294 35.901 1.00 93.44 196 GLU A O 1
ATOM 1506 N N . ILE A 1 197 ? -20.491 3.804 34.818 1.00 93.19 197 ILE A N 1
ATOM 1507 C CA . ILE A 1 197 ? -20.670 2.491 34.187 1.00 93.19 197 ILE A CA 1
ATOM 1508 C C . ILE A 1 197 ? -19.465 2.145 33.314 1.00 93.19 197 ILE A C 1
ATOM 1510 O O . ILE A 1 197 ? -18.967 1.020 33.348 1.00 93.19 197 ILE A O 1
ATOM 1514 N N . VAL A 1 198 ? -18.972 3.126 32.552 1.00 94.44 198 VAL A N 1
ATOM 1515 C CA . VAL A 1 198 ? -17.809 2.937 31.682 1.00 94.44 198 VAL A CA 1
ATOM 1516 C C . VAL A 1 198 ? -16.539 2.757 32.512 1.00 94.44 198 VAL A C 1
ATOM 1518 O O . VAL A 1 198 ? -15.694 1.937 32.155 1.00 94.44 198 VAL A O 1
ATOM 1521 N N . ARG A 1 199 ? -16.410 3.468 33.642 1.00 93.94 199 ARG A N 1
ATOM 1522 C CA . ARG A 1 199 ? -15.272 3.287 34.556 1.00 93.94 199 ARG A CA 1
ATOM 1523 C C . ARG A 1 199 ? -15.250 1.896 35.179 1.00 93.94 199 ARG A C 1
ATOM 1525 O O . ARG A 1 199 ? -14.203 1.261 35.136 1.00 93.94 199 ARG A O 1
ATOM 1532 N N . SER A 1 200 ? -16.373 1.414 35.711 1.00 92.56 200 SER A N 1
ATOM 1533 C CA . SER A 1 200 ? -16.456 0.066 36.295 1.00 92.56 200 SER A CA 1
ATOM 1534 C C . SER A 1 200 ? -16.161 -1.011 35.251 1.00 92.56 200 SER A C 1
ATOM 1536 O O . SER A 1 200 ? -15.353 -1.907 35.486 1.00 92.56 200 SER A O 1
ATOM 1538 N N . PHE A 1 201 ? -16.713 -0.864 34.042 1.00 93.25 201 PHE A N 1
ATOM 1539 C CA . PHE A 1 201 ? -16.392 -1.743 32.917 1.00 93.25 201 PHE A CA 1
ATOM 1540 C C . PHE A 1 201 ? -14.891 -1.765 32.587 1.00 93.25 201 PHE A C 1
ATOM 1542 O O . PHE A 1 201 ? -14.306 -2.832 32.365 1.00 93.25 201 PHE A O 1
ATOM 1549 N N . TRP A 1 202 ? -14.258 -0.591 32.515 1.00 94.56 202 TRP A N 1
ATOM 1550 C CA . TRP A 1 202 ? -12.830 -0.499 32.223 1.00 94.56 202 TRP A CA 1
ATOM 1551 C C . TRP A 1 202 ? -11.994 -1.138 33.325 1.00 94.56 202 TRP A C 1
ATOM 1553 O O . TRP A 1 202 ? -11.105 -1.928 33.020 1.00 94.56 202 TRP A O 1
ATOM 1563 N N . GLU A 1 203 ? -12.329 -0.899 34.590 1.00 92.88 203 GLU A N 1
ATOM 1564 C CA . GLU A 1 203 ? -11.617 -1.489 35.723 1.00 92.88 203 GLU A CA 1
ATOM 1565 C C . GLU A 1 203 ? -11.684 -3.025 35.707 1.00 92.88 203 GLU A C 1
ATOM 1567 O O . GLU A 1 203 ? -10.658 -3.692 35.854 1.00 92.88 203 GLU A O 1
ATOM 1572 N N . GLY A 1 204 ? -12.851 -3.601 35.394 1.00 90.88 204 GLY A N 1
ATOM 1573 C CA . GLY A 1 204 ? -13.012 -5.051 35.253 1.00 90.88 204 GLY A CA 1
ATOM 1574 C C . GLY A 1 204 ? -12.286 -5.661 34.043 1.00 90.88 204 GLY A C 1
ATOM 1575 O O . GLY A 1 204 ? -11.944 -6.845 34.052 1.00 90.88 204 GLY A O 1
ATOM 1576 N N . THR A 1 205 ? -12.012 -4.883 32.987 1.00 91.75 205 THR A N 1
ATOM 1577 C CA . THR A 1 205 ? -11.463 -5.413 31.721 1.00 91.75 205 THR A CA 1
ATOM 1578 C C . THR A 1 205 ? -10.016 -5.021 31.421 1.00 91.75 205 THR A C 1
ATOM 1580 O O . THR A 1 205 ? -9.346 -5.733 30.662 1.00 91.75 205 THR A O 1
ATOM 1583 N N . ARG A 1 206 ? -9.480 -3.955 32.030 1.00 91.38 206 ARG A N 1
ATOM 1584 C CA . ARG A 1 206 ? -8.142 -3.404 31.737 1.00 91.38 206 ARG A CA 1
ATOM 1585 C C . ARG A 1 206 ? -7.022 -4.428 31.885 1.00 91.38 206 ARG A C 1
ATOM 1587 O O . ARG A 1 206 ? -6.160 -4.522 31.014 1.00 91.38 206 ARG A O 1
ATOM 1594 N N . ALA A 1 207 ? -7.066 -5.274 32.917 1.00 90.12 207 ALA A N 1
ATOM 1595 C CA . ALA A 1 207 ? -6.040 -6.291 33.147 1.00 90.12 207 ALA A CA 1
ATOM 1596 C C . ALA A 1 207 ? -6.038 -7.373 32.052 1.00 90.12 207 ALA A C 1
ATOM 1598 O O . ALA A 1 207 ? -4.978 -7.814 31.609 1.00 90.12 207 ALA A O 1
ATOM 1599 N N . ALA A 1 208 ? -7.218 -7.802 31.592 1.00 88.62 208 ALA A N 1
ATOM 1600 C CA . ALA A 1 208 ? -7.336 -8.772 30.506 1.00 88.62 208 ALA A CA 1
ATOM 1601 C C . ALA A 1 208 ? -6.882 -8.174 29.165 1.00 88.62 208 ALA A C 1
ATOM 1603 O O . ALA A 1 208 ? -6.153 -8.826 28.413 1.00 88.62 208 ALA A O 1
ATOM 1604 N N . ARG A 1 209 ? -7.242 -6.915 28.891 1.00 89.44 209 ARG A N 1
ATOM 1605 C CA . ARG A 1 209 ? -6.807 -6.189 27.686 1.00 89.44 209 ARG A CA 1
ATOM 1606 C C . ARG A 1 209 ? -5.299 -5.957 27.672 1.00 89.44 209 ARG A C 1
ATOM 1608 O O . ARG A 1 209 ? -4.665 -6.192 26.648 1.00 89.44 209 ARG A O 1
ATOM 1615 N N . ALA A 1 210 ? -4.702 -5.608 28.809 1.00 87.44 210 ALA A N 1
ATOM 1616 C CA . ALA A 1 210 ? -3.256 -5.437 28.927 1.00 87.44 210 ALA A CA 1
ATOM 1617 C C . ALA A 1 210 ? -2.472 -6.721 28.600 1.00 87.44 210 ALA A C 1
ATOM 1619 O O . ALA A 1 210 ? -1.385 -6.628 28.037 1.00 87.44 210 ALA A O 1
ATOM 1620 N N . ARG A 1 211 ? -3.025 -7.903 28.917 1.00 87.38 211 ARG A N 1
ATOM 1621 C CA . ARG A 1 211 ? -2.406 -9.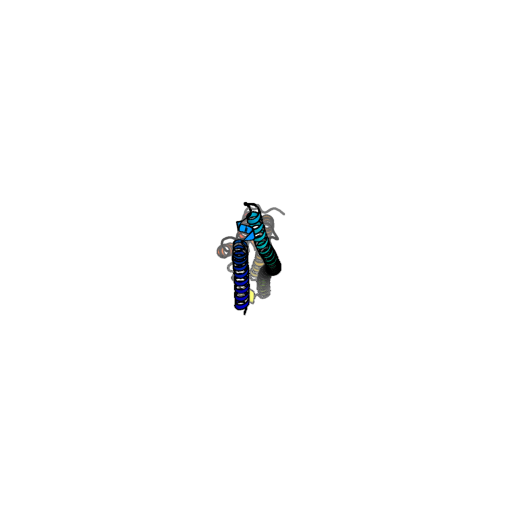209 28.615 1.00 87.38 211 ARG A CA 1
ATOM 1622 C C . ARG A 1 211 ? -2.609 -9.684 27.176 1.00 87.38 211 ARG A C 1
ATOM 1624 O O . ARG A 1 211 ? -1.774 -10.417 26.666 1.00 87.38 211 ARG A O 1
ATOM 1631 N N . THR A 1 212 ? -3.738 -9.341 26.561 1.00 86.12 212 THR A N 1
ATOM 1632 C CA . THR A 1 212 ? -4.128 -9.848 25.230 1.00 86.12 212 THR A CA 1
ATOM 1633 C C . THR A 1 212 ? -3.706 -8.933 24.088 1.00 86.12 212 THR A C 1
ATOM 1635 O O . THR A 1 212 ? -3.586 -9.389 22.954 1.00 86.12 212 THR A O 1
ATOM 1638 N N . THR A 1 213 ? -3.464 -7.653 24.373 1.00 85.88 213 THR A N 1
ATOM 1639 C CA . THR A 1 213 ? -3.001 -6.698 23.367 1.00 85.88 213 THR A CA 1
ATOM 1640 C C . THR A 1 213 ? -1.572 -7.046 22.935 1.00 85.88 213 THR A C 1
ATOM 1642 O O . THR A 1 213 ? -0.705 -7.167 23.805 1.00 85.88 213 THR A O 1
ATOM 1645 N N . PRO A 1 214 ? -1.299 -7.175 21.622 1.00 83.12 214 PRO A N 1
ATOM 1646 C CA . PRO A 1 214 ? 0.046 -7.417 21.112 1.00 83.12 214 PRO A CA 1
ATOM 1647 C C . PRO A 1 214 ? 1.068 -6.388 21.612 1.00 83.12 214 PRO A C 1
ATOM 1649 O O . PRO A 1 214 ? 0.742 -5.229 21.881 1.00 83.12 214 PRO A O 1
ATOM 1652 N N . HIS A 1 215 ? 2.331 -6.802 21.712 1.00 74.25 215 HIS A N 1
ATOM 1653 C CA . HIS A 1 215 ? 3.418 -5.879 22.019 1.00 74.25 215 HIS A CA 1
ATOM 1654 C C . HIS A 1 215 ? 3.668 -4.950 20.818 1.00 74.25 215 HIS A C 1
ATOM 1656 O O . HIS A 1 215 ? 4.084 -5.404 19.754 1.00 74.25 215 HIS A O 1
ATOM 1662 N N . GLY A 1 216 ? 3.428 -3.648 21.004 1.00 74.94 216 GLY A N 1
ATOM 1663 C CA . GLY A 1 216 ? 3.612 -2.612 19.981 1.00 74.94 216 GLY A CA 1
ATOM 1664 C C . GLY A 1 216 ? 2.414 -2.419 19.037 1.00 74.94 216 GLY A C 1
ATOM 1665 O O . GLY A 1 216 ? 1.415 -3.130 19.101 1.00 74.94 216 GLY A O 1
ATOM 1666 N N . GLY A 1 217 ? 2.514 -1.417 18.159 1.00 87.75 217 GLY A N 1
ATOM 1667 C CA . GLY A 1 217 ? 1.484 -1.079 17.168 1.00 87.75 217 GLY A CA 1
ATOM 1668 C C . GLY A 1 217 ? 0.415 -0.092 17.653 1.00 87.75 217 GLY A C 1
ATOM 1669 O O . GLY A 1 217 ? 0.384 0.314 18.816 1.00 87.75 217 GLY A O 1
ATOM 1670 N N . THR A 1 218 ? -0.469 0.305 16.734 1.00 90.38 218 THR A N 1
ATOM 1671 C CA . THR A 1 218 ? -1.492 1.339 16.969 1.00 90.38 218 THR A CA 1
ATOM 1672 C C . THR A 1 218 ? -2.497 0.934 18.047 1.00 90.38 218 THR A C 1
ATOM 1674 O O . THR A 1 218 ? -2.811 1.744 18.909 1.00 90.38 218 THR A O 1
ATOM 1677 N N . MET A 1 219 ? -2.906 -0.338 18.088 1.00 90.00 219 MET A N 1
ATOM 1678 C CA . MET A 1 219 ? -3.806 -0.869 19.122 1.00 90.00 219 MET A CA 1
ATOM 1679 C C . MET A 1 219 ? -3.219 -0.745 20.536 1.00 90.00 219 MET A C 1
ATOM 1681 O O . MET A 1 219 ? -3.925 -0.414 21.488 1.00 90.00 219 MET A O 1
ATOM 1685 N N . ARG A 1 220 ? -1.912 -0.996 20.693 1.00 91.81 220 ARG A N 1
ATOM 1686 C CA . ARG A 1 220 ? -1.243 -0.858 21.990 1.00 91.81 220 ARG A CA 1
ATOM 1687 C C . ARG A 1 220 ? -1.218 0.597 22.439 1.00 91.81 220 ARG A C 1
ATOM 1689 O O . ARG A 1 220 ? -1.588 0.881 23.575 1.00 91.81 220 ARG A O 1
ATOM 1696 N N . LYS A 1 221 ? -0.847 1.493 21.524 1.00 93.56 221 LYS A N 1
ATOM 1697 C CA . LYS A 1 221 ? -0.855 2.938 21.752 1.00 93.56 221 LYS A CA 1
ATOM 1698 C C . LYS A 1 221 ? -2.252 3.442 22.123 1.00 93.56 221 LYS A C 1
ATOM 1700 O O . LYS A 1 221 ? -2.389 4.198 23.076 1.00 93.56 221 LYS A O 1
ATOM 1705 N N . PHE A 1 222 ? -3.292 2.966 21.435 1.00 95.44 222 PHE A N 1
ATOM 1706 C CA . PHE A 1 222 ? -4.680 3.273 21.774 1.00 95.44 222 PHE A CA 1
ATOM 1707 C C . PHE A 1 222 ? -4.993 2.929 23.234 1.00 95.44 222 PHE A C 1
ATOM 1709 O O . PHE A 1 222 ? -5.479 3.778 23.974 1.00 95.44 222 PHE A O 1
ATOM 1716 N N . TYR A 1 223 ? -4.675 1.715 23.691 1.00 94.62 223 TYR A N 1
ATOM 1717 C CA . TYR A 1 223 ? -4.957 1.332 25.077 1.00 94.62 223 TYR A CA 1
ATOM 1718 C C . TYR A 1 223 ? -4.117 2.079 26.116 1.00 94.62 223 TYR A C 1
ATOM 1720 O O . TYR A 1 223 ? -4.575 2.253 27.242 1.00 94.62 223 TYR A O 1
ATOM 1728 N N . GLU A 1 224 ? -2.927 2.556 25.757 1.00 93.81 224 GLU A N 1
ATOM 1729 C CA . GLU A 1 224 ? -2.142 3.458 26.608 1.00 93.81 224 GLU A CA 1
ATOM 1730 C C . GLU A 1 224 ? -2.818 4.829 26.748 1.00 93.81 224 GLU A C 1
ATOM 1732 O O . GLU A 1 224 ? -2.874 5.369 27.852 1.00 93.81 224 GLU A O 1
ATOM 1737 N N . ILE A 1 225 ? -3.407 5.350 25.668 1.00 95.31 225 ILE A N 1
ATOM 1738 C CA . ILE A 1 225 ? -4.211 6.581 25.694 1.00 95.31 225 ILE A CA 1
ATOM 1739 C C . ILE A 1 225 ? -5.482 6.383 26.530 1.00 95.31 225 ILE A C 1
ATOM 1741 O O . ILE A 1 225 ? -5.816 7.235 27.351 1.00 95.31 225 ILE A O 1
ATOM 1745 N N . VAL A 1 226 ? -6.174 5.249 26.371 1.00 95.75 226 VAL A N 1
ATOM 1746 C CA . VAL A 1 226 ? -7.368 4.919 27.172 1.00 95.75 226 VAL A CA 1
ATOM 1747 C C . VAL A 1 226 ? -7.023 4.895 28.661 1.00 95.75 226 VAL A C 1
ATOM 1749 O O . VAL A 1 226 ? -7.745 5.465 29.477 1.00 95.75 226 VAL A O 1
ATOM 1752 N N . GLU A 1 227 ? -5.902 4.270 29.013 1.00 94.81 227 GLU A N 1
ATOM 1753 C CA . GLU A 1 227 ? -5.423 4.205 30.390 1.00 94.81 227 GLU A CA 1
ATOM 1754 C C . GLU A 1 227 ? -5.068 5.596 30.938 1.00 94.81 227 GLU A C 1
ATOM 1756 O O . GLU A 1 227 ? -5.439 5.934 32.063 1.00 94.81 227 GLU A O 1
ATOM 1761 N N . LEU A 1 228 ? -4.405 6.436 30.139 1.00 94.12 228 LEU A N 1
ATOM 1762 C CA . LEU A 1 228 ? -4.097 7.815 30.514 1.00 94.12 228 LEU A CA 1
ATOM 1763 C C . LEU A 1 228 ? -5.372 8.629 30.781 1.00 94.12 228 LEU A C 1
ATOM 1765 O O . LEU A 1 228 ? -5.466 9.293 31.819 1.00 94.12 228 LEU A O 1
ATOM 1769 N N . ALA A 1 229 ? -6.357 8.534 29.885 1.00 94.44 229 ALA A N 1
ATOM 1770 C CA . ALA A 1 229 ? -7.645 9.207 30.011 1.00 94.44 229 ALA A CA 1
ATOM 1771 C C . ALA A 1 229 ? -8.405 8.754 31.269 1.00 94.44 229 ALA A C 1
ATOM 1773 O O . ALA A 1 229 ? -8.915 9.579 32.031 1.00 94.44 229 ALA A O 1
ATOM 1774 N N . TYR A 1 230 ? -8.416 7.446 31.540 1.00 94.62 230 TYR A N 1
ATOM 1775 C CA . TYR A 1 230 ? -9.006 6.877 32.750 1.00 94.62 230 TYR A CA 1
ATOM 1776 C C . TYR A 1 230 ? -8.350 7.434 34.023 1.00 94.62 230 TYR A C 1
ATOM 1778 O O . TYR A 1 230 ? -9.039 7.904 34.933 1.00 94.62 230 TYR A O 1
ATOM 1786 N N . LEU A 1 231 ? -7.015 7.449 34.077 1.00 92.75 231 LEU A N 1
ATOM 1787 C CA . LEU A 1 231 ? -6.269 7.953 35.231 1.00 92.75 231 LEU A CA 1
ATOM 1788 C C . LEU A 1 231 ? -6.450 9.465 35.437 1.00 92.75 231 LEU A C 1
ATOM 1790 O O . LEU A 1 231 ? -6.536 9.910 36.580 1.00 92.75 231 LEU A O 1
ATOM 1794 N N . ARG A 1 232 ? -6.526 10.262 34.362 1.00 90.81 232 ARG A N 1
ATOM 1795 C CA . ARG A 1 232 ? -6.841 11.702 34.445 1.00 90.81 232 ARG A CA 1
ATOM 1796 C C . ARG A 1 232 ? -8.225 11.939 35.030 1.00 90.81 232 ARG A C 1
ATOM 1798 O O . ARG A 1 232 ? -8.377 12.770 35.926 1.00 90.81 232 ARG A O 1
ATOM 1805 N N . GLN A 1 233 ? -9.214 11.167 34.582 1.00 91.12 233 GLN A N 1
ATOM 1806 C CA . GLN A 1 233 ? -10.568 11.270 35.110 1.00 91.12 233 GLN A CA 1
ATOM 1807 C C . GLN A 1 233 ? -10.630 10.899 36.598 1.00 91.12 233 GLN A C 1
ATOM 1809 O O . GLN A 1 233 ? -11.305 11.583 37.364 1.00 91.12 233 GLN A O 1
ATOM 1814 N N . LEU A 1 234 ? -9.891 9.872 37.035 1.00 87.81 234 LEU A N 1
ATOM 1815 C CA . LEU A 1 234 ? -9.789 9.514 38.456 1.00 87.81 234 LEU A CA 1
ATOM 1816 C C . LEU A 1 234 ? -9.140 10.610 39.312 1.00 87.81 234 LEU A C 1
ATOM 1818 O O . LEU A 1 234 ? -9.519 10.779 40.468 1.00 87.81 234 LEU A O 1
ATOM 1822 N N . ARG A 1 235 ? -8.179 11.360 38.760 1.00 88.12 235 ARG A N 1
ATOM 1823 C CA . ARG A 1 235 ? -7.540 12.494 39.450 1.00 88.12 235 ARG A CA 1
ATOM 1824 C C . ARG A 1 235 ? -8.394 13.767 39.472 1.00 88.12 235 ARG A C 1
ATOM 1826 O O . ARG A 1 235 ? -7.999 14.734 40.113 1.00 88.12 235 ARG A O 1
ATOM 1833 N N . GLY A 1 236 ? -9.545 13.782 38.794 1.00 79.69 236 GLY A N 1
ATOM 1834 C CA . GLY A 1 236 ? -10.383 14.978 38.658 1.00 79.69 236 GLY A CA 1
ATOM 1835 C C . GLY A 1 236 ? -9.818 16.024 37.689 1.00 79.69 236 GLY A C 1
ATOM 1836 O O . GLY A 1 236 ? -10.262 17.165 37.701 1.00 79.69 236 GLY A O 1
ATOM 1837 N N . GLU A 1 237 ? -8.851 15.643 36.850 1.00 68.69 237 GLU A N 1
ATOM 1838 C CA . GLU A 1 237 ? -8.219 16.501 35.831 1.00 68.69 237 GLU A CA 1
ATOM 1839 C C . GLU A 1 237 ? -8.966 16.459 34.484 1.00 68.69 237 GLU A C 1
ATOM 1841 O O . GLU A 1 237 ? -8.563 17.110 33.521 1.00 68.69 237 GLU A O 1
ATOM 1846 N N . GLY A 1 238 ? -10.038 15.667 34.392 1.00 58.53 238 GLY A N 1
ATOM 1847 C CA . GLY A 1 238 ? -10.885 15.589 33.208 1.00 58.53 238 GLY A CA 1
ATOM 1848 C C . GLY A 1 238 ? -11.648 16.893 33.011 1.00 58.53 238 GLY A C 1
ATOM 1849 O O . GLY A 1 238 ? -12.440 17.284 33.865 1.00 58.53 238 GLY A O 1
ATOM 1850 N N . VAL A 1 239 ? -11.371 17.559 31.892 1.00 52.06 239 VAL A N 1
ATOM 1851 C CA . VAL A 1 239 ? -11.957 18.830 31.454 1.00 52.06 239 VA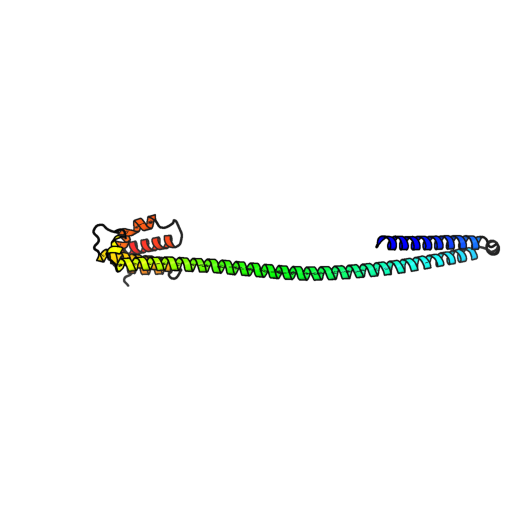L A CA 1
ATOM 1852 C C . VAL A 1 239 ? -13.455 18.890 31.783 1.00 52.06 239 VAL A C 1
ATOM 1854 O O . VAL A 1 239 ? -14.245 18.088 31.282 1.00 52.06 239 VAL A O 1
ATOM 1857 N N . ALA A 1 240 ? -13.833 19.842 32.645 1.00 44.62 240 ALA A N 1
ATOM 1858 C CA . ALA A 1 240 ? -15.208 20.314 32.743 1.00 44.62 240 ALA A CA 1
ATOM 1859 C C . ALA A 1 240 ? -15.607 20.812 31.348 1.00 44.62 240 ALA A C 1
ATOM 1861 O O . ALA A 1 240 ? -14.901 21.656 30.798 1.00 44.62 240 ALA A O 1
ATOM 1862 N N . GLY A 1 241 ? -16.640 20.187 30.776 1.00 45.62 241 GLY A N 1
ATOM 1863 C CA . GLY A 1 241 ? -17.039 20.337 29.372 1.00 45.62 241 GLY A CA 1
ATOM 1864 C C . GLY A 1 241 ? -17.266 21.765 28.900 1.00 45.62 241 GLY A C 1
ATOM 1865 O O . GLY A 1 241 ? -17.567 22.641 29.741 1.00 45.62 241 GLY A O 1
#

Foldseek 3Di:
DPPVVVVVVVVVVVVVVVVLVCVLVVQLVVVVPDPVVVPDDDPVNVVSVVVSVVSVVVVVVVVVVVVVVVVVVVVVVVVVVVVVVVVVVVVVVVVVVVVVVVVVVVVVVVVVVVVVVVVVVVVVVVVVLVVLLVVLLVDVVSLVVDDDLDPPDDSVLSSLLSVLVVVLVVLLVCQQVVVDDLVRSLLVLLVVLVDPSNLSSCVSCVVVCVVPPDDDDRSVSSSVSNVVSNVCSVVVVRDPD